Protein AF-00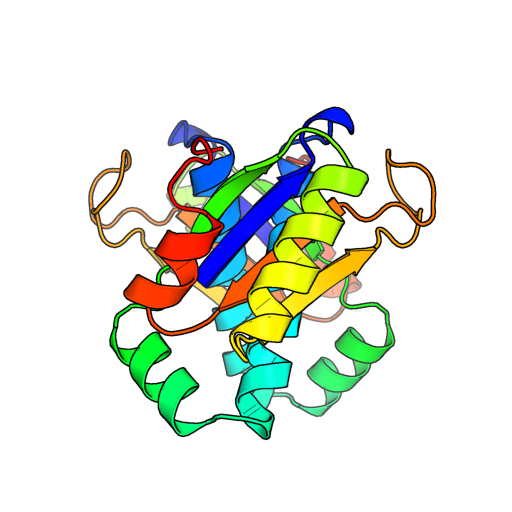00000084328375 (afdb_homodimer)

InterPro domains:
  IPR002833 Peptidyl-tRNA hydrolase, PTH2 [PF01981] (1-112)
  IPR002833 Peptidyl-tRNA hydrolase, PTH2 [PTHR12649] (1-112)
  IPR002833 Peptidyl-tRNA hydrolase, PTH2 [TIGR00283] (1-112)
  IPR002833 Peptidyl-tRNA hydrolase, PTH2 [cd02430] (1-112)
  IPR023476 Peptidyl-tRNA hydrolase II domain superfamily [G3DSA:3.40.1490.10] (1-112)
  IPR023476 Peptidyl-tRNA hydrolase II domain superfamily [SSF102462] (1-112)

Solvent-accessible surface area (backbone atoms only — not comparable to full-atom values): 11717 Å² total; per-residue (Å²): 66,38,35,38,31,40,55,71,69,69,64,51,61,17,55,46,20,32,44,38,26,52,13,47,50,50,42,50,57,51,27,61,72,75,37,45,68,57,47,52,52,42,53,74,65,69,53,57,55,44,33,26,44,41,71,40,65,68,56,51,51,50,53,42,53,54,34,47,75,70,71,32,50,57,33,72,32,57,44,88,37,86,56,99,49,67,64,66,40,66,42,24,35,20,38,40,58,62,64,70,64,49,38,73,75,49,61,84,51,48,75,68,67,39,34,37,30,41,54,72,69,67,66,50,62,18,54,46,21,32,45,38,26,50,13,47,50,50,42,48,58,51,28,62,72,75,36,46,66,57,46,51,51,42,54,74,66,69,54,58,56,44,32,27,43,39,72,40,65,67,57,51,52,51,52,42,52,53,34,47,75,71,72,32,51,57,33,72,32,58,44,86,38,87,56,100,49,66,62,67,40,66,43,24,35,18,37,41,60,62,64,72,64,50,38,72,75,48,62,83,51,49,74,66

Foldseek 3Di:
DEKEFACQQVDDPVVRVVQSVVQLVQLLVVCVPVPVPQSVVCVVVVVDYFYFYDHDQVLLVVLQVLLVVVVWRKDWDFDCCPDSGHHGDTTMIDTDDDPVSNCVSCVPTHGD/DEKEFACQQVDDPVVRVVQSVVQLVQLLVVCVPVPVPQSVVCVVVVVDYFYFYDHDQVLLVVLQVLLVVVVWRKDWDFDCCPDSGHHGDTTMIDTDDDPVSNCVSCVPTHGD

Structure (mmCIF, N/CA/C/O backbone):
data_AF-0000000084328375-model_v1
#
loop_
_entity.id
_entity.type
_entity.pdbx_description
1 polymer 'peptidyl-tRNA hydrolase'
#
loop_
_atom_site.group_PDB
_atom_site.id
_atom_site.type_symbol
_atom_site.label_atom_id
_atom_site.label_alt_id
_atom_site.label_comp_id
_atom_site.label_asym_id
_atom_site.label_entity_id
_atom_site.label_seq_id
_atom_site.pdbx_PDB_ins_code
_atom_site.Cartn_x
_atom_site.Cartn_y
_atom_site.Cartn_z
_atom_site.occupancy
_atom_site.B_iso_or_equiv
_atom_site.auth_seq_id
_atom_site.auth_comp_id
_atom_site.auth_asym_id
_atom_site.auth_atom_id
_atom_site.pdbx_PDB_model_num
ATOM 1 N N . MET A 1 1 ? -3.637 11.141 -1.918 1 97.75 1 MET A N 1
ATOM 2 C CA . MET A 1 1 ? -3.154 10.547 -0.675 1 97.75 1 MET A CA 1
ATOM 3 C C . MET A 1 1 ? -1.631 10.578 -0.614 1 97.75 1 MET A C 1
ATOM 5 O O . MET A 1 1 ? -0.961 10.383 -1.63 1 97.75 1 MET A O 1
ATOM 9 N N . VAL A 1 2 ? -1.05 10.93 0.564 1 98.69 2 VAL A N 1
ATOM 10 C CA . VAL A 1 2 ? 0.398 10.875 0.744 1 98.69 2 VAL A CA 1
ATOM 11 C C . VAL A 1 2 ? 0.746 9.891 1.855 1 98.69 2 VAL A C 1
ATOM 13 O O . VAL A 1 2 ? -0.042 9.688 2.783 1 98.69 2 VAL A O 1
ATOM 16 N N . LEU A 1 3 ? 1.832 9.219 1.644 1 98.88 3 LEU A N 1
ATOM 17 C CA . LEU A 1 3 ? 2.416 8.281 2.594 1 98.88 3 LEU A CA 1
ATOM 18 C C . LEU A 1 3 ? 3.75 8.797 3.119 1 98.88 3 LEU A C 1
ATOM 20 O O . LEU A 1 3 ? 4.75 8.789 2.4 1 98.88 3 LEU A O 1
ATOM 24 N N . VAL A 1 4 ? 3.752 9.273 4.32 1 98.88 4 VAL A N 1
ATOM 25 C CA . VAL A 1 4 ? 4.953 9.859 4.902 1 98.88 4 VAL A CA 1
ATOM 26 C C . VAL A 1 4 ? 5.746 8.781 5.645 1 98.88 4 VAL A C 1
ATOM 28 O O . VAL A 1 4 ? 5.289 8.258 6.664 1 98.88 4 VAL A O 1
ATOM 31 N N . VAL A 1 5 ? 6.945 8.516 5.188 1 98.69 5 VAL A N 1
ATOM 32 C CA . VAL A 1 5 ? 7.742 7.379 5.645 1 98.69 5 VAL A CA 1
ATOM 33 C C . VAL A 1 5 ? 8.891 7.875 6.523 1 98.69 5 VAL A C 1
ATOM 35 O O . VAL A 1 5 ? 9.641 8.773 6.125 1 98.69 5 VAL A O 1
ATOM 38 N N . ARG A 1 6 ? 8.961 7.309 7.707 1 97.88 6 ARG A N 1
ATOM 39 C CA . ARG A 1 6 ? 10.109 7.59 8.562 1 97.88 6 ARG A CA 1
ATOM 40 C C . ARG A 1 6 ? 11.375 6.93 8.016 1 97.88 6 ARG A C 1
ATOM 42 O O . ARG A 1 6 ? 11.484 5.703 8.016 1 97.88 6 ARG A O 1
ATOM 49 N N . THR A 1 7 ? 12.367 7.754 7.672 1 97.44 7 THR A N 1
ATOM 50 C CA . THR A 1 7 ? 13.57 7.207 7.055 1 97.44 7 THR A CA 1
ATOM 51 C C . THR A 1 7 ? 14.656 6.969 8.102 1 97.44 7 THR A C 1
ATOM 53 O O . THR A 1 7 ? 15.625 6.254 7.844 1 97.44 7 THR A O 1
ATOM 56 N N . ASP A 1 8 ? 14.547 7.57 9.25 1 95.94 8 ASP A N 1
ATOM 57 C CA . ASP A 1 8 ? 15.531 7.367 10.312 1 95.94 8 ASP A CA 1
ATOM 58 C C . ASP A 1 8 ? 15.516 5.922 10.812 1 95.94 8 ASP A C 1
ATOM 60 O O . ASP A 1 8 ? 16.453 5.477 11.461 1 95.94 8 ASP A O 1
ATOM 64 N N . LEU A 1 9 ? 14.492 5.168 10.484 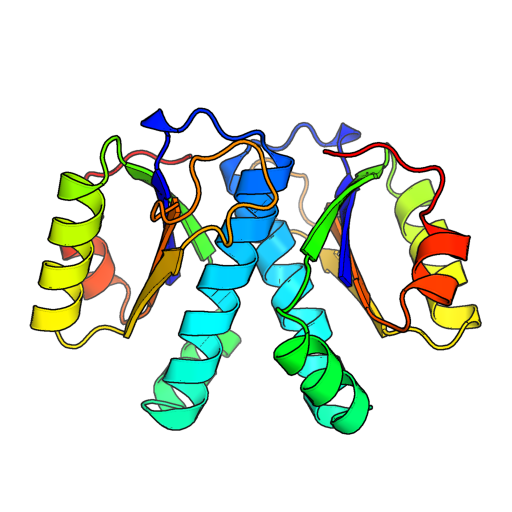1 95.12 9 LEU A N 1
ATOM 65 C CA . LEU A 1 9 ? 14.367 3.783 10.93 1 95.12 9 LEU A CA 1
ATOM 66 C C . LEU A 1 9 ? 15.164 2.846 10.031 1 95.12 9 LEU A C 1
ATOM 68 O O . LEU A 1 9 ? 15.352 1.671 10.359 1 95.12 9 LEU A O 1
ATOM 72 N N . ASN A 1 10 ? 15.641 3.27 8.891 1 94.69 10 ASN A N 1
ATOM 73 C CA . ASN A 1 10 ? 16.453 2.504 7.957 1 94.69 10 ASN A CA 1
ATOM 74 C C . ASN A 1 10 ? 15.773 1.195 7.562 1 94.69 10 ASN A C 1
ATOM 76 O O . ASN A 1 10 ? 16.406 0.134 7.59 1 94.69 10 ASN A O 1
ATOM 80 N N . MET A 1 11 ? 14.523 1.376 7.27 1 94.75 11 MET A N 1
ATOM 81 C CA . MET A 1 11 ? 13.773 0.21 6.812 1 94.75 11 MET A CA 1
ATOM 82 C C . MET A 1 11 ? 14.195 -0.196 5.406 1 94.75 11 MET A C 1
ATOM 84 O O . MET A 1 11 ? 14.555 0.657 4.59 1 94.75 11 MET A O 1
ATOM 88 N N . SER A 1 12 ? 14.117 -1.522 5.188 1 96.31 12 SER A N 1
ATOM 89 C CA . SER A 1 12 ? 14.328 -2.006 3.828 1 96.31 12 SER A CA 1
ATOM 90 C C . SER A 1 12 ? 13.203 -1.555 2.902 1 96.31 12 SER A C 1
ATOM 92 O O . SER A 1 12 ? 12.141 -1.146 3.363 1 96.31 12 SER A O 1
ATOM 94 N N . THR A 1 13 ? 13.43 -1.629 1.615 1 97.44 13 THR A N 1
ATOM 95 C CA . THR A 1 13 ? 12.422 -1.244 0.633 1 97.44 13 THR A CA 1
ATOM 96 C C . THR A 1 13 ? 11.156 -2.088 0.794 1 97.44 13 THR A C 1
ATOM 98 O O . THR A 1 13 ? 10.039 -1.569 0.705 1 97.44 13 THR A O 1
ATOM 101 N N . GLY A 1 14 ? 11.344 -3.4 1.011 1 97.12 14 GLY A N 1
ATOM 102 C CA . GLY A 1 14 ? 10.195 -4.277 1.206 1 97.12 14 GLY A CA 1
ATOM 103 C C . GLY A 1 14 ? 9.359 -3.904 2.414 1 97.12 14 GLY A C 1
ATOM 104 O O . GLY A 1 14 ? 8.125 -3.908 2.348 1 97.12 14 GLY A O 1
ATOM 105 N N . LYS A 1 15 ? 10.016 -3.613 3.482 1 94.88 15 LYS A N 1
ATOM 106 C CA . LYS A 1 15 ? 9.312 -3.201 4.695 1 94.88 15 LYS A CA 1
ATOM 107 C C . LYS A 1 15 ? 8.586 -1.872 4.484 1 94.88 15 LYS A C 1
ATOM 109 O O . LYS A 1 15 ? 7.457 -1.694 4.945 1 94.88 15 LYS A O 1
ATOM 114 N N . ILE A 1 16 ? 9.219 -0.958 3.814 1 97.38 16 ILE A N 1
ATOM 115 C CA . ILE A 1 16 ? 8.586 0.319 3.496 1 97.38 16 ILE A CA 1
ATOM 116 C C . ILE A 1 16 ? 7.324 0.08 2.668 1 97.38 16 ILE A C 1
ATOM 118 O O . ILE A 1 16 ? 6.27 0.649 2.953 1 97.38 16 ILE A O 1
ATOM 122 N N . ALA A 1 17 ? 7.441 -0.747 1.698 1 97.94 17 ALA A N 1
ATOM 123 C CA . ALA A 1 17 ? 6.305 -1.072 0.844 1 97.94 17 ALA A CA 1
ATOM 124 C C . ALA A 1 17 ? 5.152 -1.655 1.661 1 97.94 17 ALA A C 1
ATOM 126 O O . ALA A 1 17 ? 4 -1.255 1.492 1 97.94 17 ALA A O 1
ATOM 127 N N . ALA A 1 18 ? 5.469 -2.564 2.529 1 97.19 18 ALA A N 1
ATOM 128 C CA . ALA A 1 18 ? 4.461 -3.197 3.377 1 97.19 18 ALA A CA 1
ATOM 129 C C . ALA A 1 18 ? 3.789 -2.174 4.285 1 97.19 18 ALA A C 1
ATOM 131 O O . ALA A 1 18 ? 2.561 -2.139 4.387 1 97.19 18 ALA A O 1
ATOM 132 N N . GLN A 1 19 ? 4.59 -1.378 4.953 1 97.25 19 GLN A N 1
ATOM 133 C CA . GLN A 1 19 ? 4.051 -0.397 5.887 1 97.25 19 GLN A CA 1
ATOM 134 C C . GLN A 1 19 ? 3.229 0.665 5.164 1 97.25 19 GLN A C 1
ATOM 136 O O . GLN A 1 19 ? 2.205 1.122 5.676 1 97.25 19 GLN A O 1
ATOM 141 N N . CYS A 1 20 ? 3.674 1.104 3.973 1 98.44 20 CYS A N 1
ATOM 142 C CA . CYS A 1 20 ? 2.883 2.035 3.176 1 98.44 20 CYS A CA 1
ATOM 143 C C . CYS A 1 20 ? 1.557 1.409 2.764 1 98.44 20 CYS A C 1
ATOM 145 O O . CYS A 1 20 ? 0.53 2.09 2.725 1 98.44 20 CYS A O 1
ATOM 147 N N . SER A 1 21 ? 1.556 0.163 2.42 1 98.56 21 SER A N 1
ATOM 148 C CA . SER A 1 21 ? 0.327 -0.552 2.088 1 98.56 21 SER A CA 1
ATOM 149 C C . SER A 1 21 ? -0.621 -0.605 3.281 1 98.56 21 SER A C 1
ATOM 151 O O . SER A 1 21 ? -1.833 -0.447 3.127 1 98.56 21 SER A O 1
ATOM 153 N N . HIS A 1 22 ? -0.091 -0.849 4.461 1 97.94 22 HIS A N 1
ATOM 154 C CA . HIS A 1 22 ? -0.905 -0.796 5.668 1 97.94 22 HIS A CA 1
ATOM 155 C C . HIS A 1 22 ? -1.544 0.577 5.844 1 97.94 22 HIS A C 1
ATOM 157 O O . HIS A 1 22 ? -2.738 0.679 6.133 1 97.94 22 HIS A O 1
ATOM 163 N N . ALA A 1 23 ? -0.718 1.615 5.688 1 98.38 23 ALA A N 1
ATOM 164 C CA . ALA A 1 23 ? -1.22 2.979 5.844 1 98.38 23 ALA A CA 1
ATOM 165 C C . ALA A 1 23 ? -2.318 3.277 4.824 1 98.38 23 ALA A C 1
ATOM 167 O O . ALA A 1 23 ? -3.326 3.904 5.156 1 98.38 23 ALA A O 1
ATOM 168 N N . THR A 1 24 ? -2.086 2.832 3.619 1 98.5 24 THR A N 1
ATOM 169 C CA . THR A 1 24 ? -3.062 3.025 2.553 1 98.5 24 THR A CA 1
ATOM 170 C C . THR A 1 24 ? -4.395 2.379 2.916 1 98.5 24 THR A C 1
ATOM 172 O O . THR A 1 24 ? -5.449 3.004 2.791 1 98.5 24 THR A O 1
ATOM 175 N N . LEU A 1 25 ? -4.363 1.146 3.418 1 98.06 25 LEU A N 1
ATOM 176 C CA . LEU A 1 25 ? -5.59 0.452 3.797 1 98.06 25 LEU A CA 1
ATOM 177 C C . LEU A 1 25 ? -6.266 1.146 4.977 1 98.06 25 LEU A C 1
ATOM 179 O O . LEU A 1 25 ? -7.492 1.256 5.016 1 98.06 25 LEU A O 1
ATOM 183 N N . ALA A 1 26 ? -5.477 1.587 5.91 1 97.75 26 ALA A N 1
ATOM 184 C CA . ALA A 1 26 ? -6.039 2.275 7.066 1 97.75 26 ALA A CA 1
ATOM 185 C C . ALA A 1 26 ? -6.805 3.525 6.645 1 97.75 26 ALA A C 1
ATOM 187 O O . ALA A 1 26 ? -7.93 3.754 7.094 1 97.75 26 ALA A O 1
ATOM 188 N N . CYS A 1 27 ? -6.203 4.316 5.77 1 98.56 27 CYS A N 1
ATOM 189 C CA . CYS A 1 27 ? -6.879 5.508 5.262 1 98.56 27 CYS A CA 1
ATOM 190 C C . CYS A 1 27 ? -8.125 5.133 4.469 1 98.56 27 CYS A C 1
ATOM 192 O O . CYS A 1 27 ? -9.188 5.734 4.645 1 98.56 27 CYS A O 1
ATOM 194 N N . TYR A 1 28 ? -8 4.129 3.617 1 98.38 28 TYR A N 1
ATOM 195 C CA . TYR A 1 28 ? -9.109 3.682 2.783 1 98.38 28 TYR A CA 1
ATOM 196 C C . TYR A 1 28 ? -10.305 3.271 3.635 1 98.38 28 TYR A C 1
ATOM 198 O O . TYR A 1 28 ? -11.422 3.73 3.406 1 98.38 28 TYR A O 1
ATOM 206 N N . LYS A 1 29 ? -10.062 2.414 4.605 1 97.38 29 LYS A N 1
ATOM 207 C CA . LYS A 1 29 ? -11.125 1.922 5.473 1 97.38 29 LYS A CA 1
ATOM 208 C C . LYS A 1 29 ? -11.766 3.062 6.262 1 97.38 29 LYS A C 1
ATOM 210 O O . LYS A 1 29 ? -12.984 3.096 6.441 1 97.38 29 LYS A O 1
ATOM 215 N N . THR A 1 30 ? -10.953 3.971 6.746 1 97.94 30 THR A N 1
ATOM 216 C CA . THR A 1 30 ? -11.453 5.133 7.465 1 97.94 30 THR A CA 1
ATOM 217 C C . THR A 1 30 ? -12.383 5.961 6.574 1 97.94 30 THR A C 1
ATOM 219 O O . THR A 1 30 ? -13.484 6.328 6.984 1 97.94 30 THR A O 1
ATOM 222 N N . LEU A 1 31 ? -11.977 6.16 5.371 1 98 31 LEU A N 1
ATOM 223 C CA . LEU A 1 31 ? -12.711 7.027 4.457 1 98 31 LEU A CA 1
ATOM 224 C C . LEU A 1 31 ? -13.969 6.336 3.949 1 98 31 LEU A C 1
ATOM 226 O O . LEU A 1 31 ? -14.969 6.996 3.645 1 98 31 LEU A O 1
ATOM 230 N N . LEU A 1 32 ? -13.898 4.973 3.814 1 96.88 32 LEU A N 1
ATOM 231 C CA . LEU A 1 32 ? -15.086 4.223 3.436 1 96.88 32 LEU A CA 1
ATOM 232 C C . LEU A 1 32 ? -16.25 4.555 4.355 1 96.88 32 LEU A C 1
ATOM 234 O O . LEU A 1 32 ? -17.406 4.637 3.908 1 96.88 32 LEU A O 1
ATOM 238 N N . SER A 1 33 ? -15.945 4.766 5.598 1 96.5 33 SER A N 1
ATOM 239 C CA . SER A 1 33 ? -16.984 5.02 6.598 1 96.5 33 SER A CA 1
ATOM 240 C C . SER A 1 33 ? -17.234 6.516 6.762 1 96.5 33 SER A C 1
ATOM 242 O O . SER A 1 33 ? -18.375 6.949 6.852 1 96.5 33 SER A O 1
ATOM 244 N N . SER A 1 34 ? -16.234 7.309 6.754 1 97 34 SER A N 1
ATOM 245 C CA . SER A 1 34 ? -16.359 8.695 7.195 1 97 34 SER A CA 1
ATOM 246 C C . SER A 1 34 ? -16.656 9.625 6.02 1 97 34 SER A C 1
ATOM 248 O O . SER A 1 34 ? -17.281 10.672 6.191 1 97 34 SER A O 1
ATOM 250 N N . ASN A 1 35 ? -16.172 9.312 4.844 1 97.69 35 ASN A N 1
ATOM 251 C CA . ASN A 1 35 ? -16.312 10.211 3.697 1 97.69 35 ASN A CA 1
ATOM 252 C C . ASN A 1 35 ? -16.281 9.438 2.379 1 97.69 35 ASN A C 1
ATOM 254 O O . ASN A 1 35 ? -15.383 9.625 1.562 1 97.69 35 ASN A O 1
ATOM 258 N N . PRO A 1 36 ? -17.344 8.648 2.146 1 97.38 36 PRO A N 1
ATOM 259 C CA . PRO A 1 36 ? -17.375 7.809 0.947 1 97.38 36 PRO A CA 1
ATOM 260 C C . PRO A 1 36 ? -17.391 8.625 -0.344 1 97.38 36 PRO A C 1
ATOM 262 O O . PRO A 1 36 ? -16.906 8.164 -1.378 1 97.38 36 PRO A O 1
ATOM 265 N N . ALA A 1 37 ? -17.938 9.805 -0.278 1 97.5 37 ALA A N 1
ATOM 266 C CA . ALA A 1 37 ? -17.984 10.656 -1.463 1 97.5 37 ALA A CA 1
ATOM 267 C C . ALA A 1 37 ? -16.578 11.055 -1.903 1 97.5 37 ALA A C 1
ATOM 269 O O . ALA A 1 37 ? -16.234 10.953 -3.084 1 97.5 37 ALA A O 1
ATOM 270 N N . PHE A 1 38 ? -15.836 11.484 -0.977 1 97.06 38 PHE A N 1
ATOM 271 C CA . PHE A 1 38 ? -14.453 11.82 -1.289 1 97.06 38 PHE A CA 1
ATOM 272 C C . PHE A 1 38 ? -13.703 10.602 -1.817 1 97.06 38 PHE A C 1
ATOM 274 O O . PHE A 1 38 ? -12.938 10.703 -2.781 1 97.06 38 PH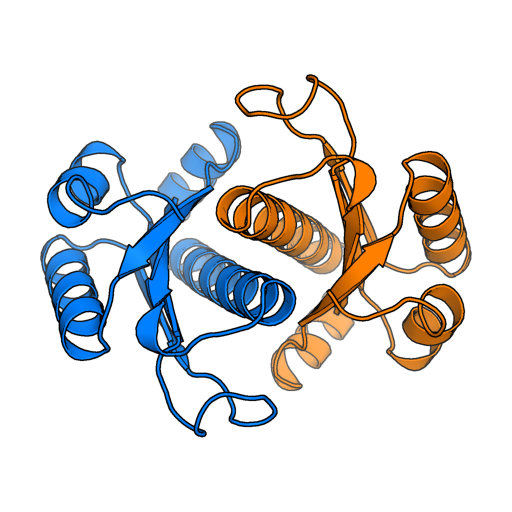E A O 1
ATOM 281 N N . LEU A 1 39 ? -13.859 9.477 -1.11 1 97.44 39 LEU A N 1
ATOM 282 C CA . LEU A 1 39 ? -13.164 8.258 -1.495 1 97.44 39 LEU A CA 1
ATOM 283 C C . LEU A 1 39 ? -13.461 7.895 -2.945 1 97.44 39 LEU A C 1
ATOM 285 O O . LEU A 1 39 ? -12.555 7.547 -3.703 1 97.44 39 LEU A O 1
ATOM 289 N N . ARG A 1 40 ? -14.695 8.023 -3.342 1 96.88 40 ARG A N 1
ATOM 290 C CA . ARG A 1 40 ? -15.094 7.723 -4.715 1 96.88 40 ARG A CA 1
ATOM 291 C C . ARG A 1 40 ? -14.422 8.672 -5.699 1 96.88 40 ARG A C 1
ATOM 293 O O . ARG A 1 40 ? -13.953 8.242 -6.758 1 96.88 40 ARG A O 1
ATOM 300 N N . GLN A 1 41 ? -14.422 9.906 -5.363 1 96.75 41 GLN A N 1
ATOM 301 C CA . GLN A 1 41 ? -13.758 10.891 -6.211 1 96.75 41 GLN A CA 1
ATOM 302 C C . GLN A 1 41 ? -12.273 10.594 -6.352 1 96.75 41 GLN A C 1
ATOM 304 O O . GLN A 1 41 ? -11.719 10.664 -7.453 1 96.75 41 GLN A O 1
ATOM 309 N N . TRP A 1 42 ? -11.664 10.289 -5.246 1 96.81 42 TRP A N 1
ATOM 310 C CA . TRP A 1 42 ? -10.25 9.945 -5.227 1 96.81 42 TRP A CA 1
ATOM 311 C C . TRP A 1 42 ? -9.977 8.719 -6.09 1 96.81 42 TRP A C 1
ATOM 313 O O . TRP A 1 42 ? -9.016 8.703 -6.867 1 96.81 42 TRP A O 1
ATOM 323 N N . GLU A 1 43 ? -10.812 7.707 -5.973 1 95.62 43 GLU A N 1
ATOM 324 C CA . GLU A 1 43 ? -10.672 6.5 -6.781 1 95.62 43 GLU A CA 1
ATOM 325 C C . GLU A 1 43 ? -10.82 6.809 -8.266 1 95.62 43 GLU A C 1
ATOM 327 O O . GLU A 1 43 ? -10.047 6.305 -9.094 1 95.62 43 GLU A O 1
ATOM 332 N N . ASN A 1 44 ? -11.742 7.715 -8.562 1 94.62 44 ASN A N 1
ATOM 333 C CA . ASN A 1 44 ? -12.023 8.07 -9.945 1 94.62 44 ASN A CA 1
ATOM 334 C C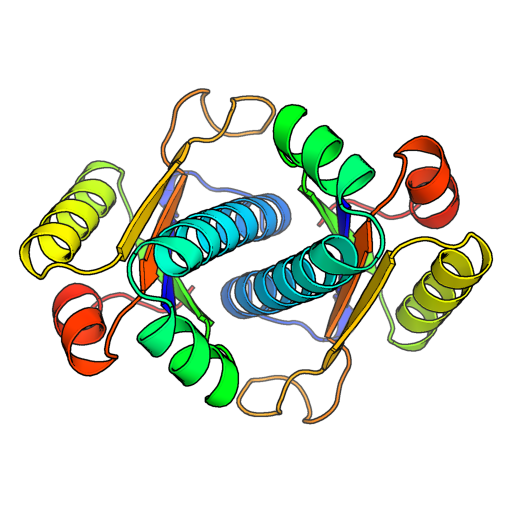 . ASN A 1 44 ? -10.914 8.945 -10.539 1 94.62 44 ASN A C 1
ATOM 336 O O . ASN A 1 44 ? -10.852 9.133 -11.75 1 94.62 44 ASN A O 1
ATOM 340 N N . SER A 1 45 ? -10.117 9.445 -9.656 1 92.19 45 SER A N 1
ATOM 341 C CA . SER A 1 45 ? -9.031 10.312 -10.117 1 92.19 45 SER A CA 1
ATOM 342 C C . SER A 1 45 ? -7.715 9.555 -10.203 1 92.19 45 SER A C 1
ATOM 344 O O . SER A 1 45 ? -6.645 10.164 -10.25 1 92.19 45 SER A O 1
ATOM 346 N N . GLY A 1 46 ? -7.758 8.18 -10.148 1 90.5 46 GLY A N 1
ATOM 347 C CA . GLY A 1 46 ? -6.57 7.375 -10.375 1 90.5 46 GLY A CA 1
ATOM 348 C C . GLY A 1 46 ? -5.918 6.895 -9.094 1 90.5 46 GLY A C 1
ATOM 349 O O . GLY A 1 46 ? -4.871 6.246 -9.125 1 90.5 46 GLY A O 1
ATOM 350 N N . GLN A 1 47 ? -6.516 7.316 -7.898 1 93.75 47 GLN A N 1
ATOM 351 C CA . GLN A 1 47 ? -6.027 6.844 -6.609 1 93.75 47 GLN A CA 1
ATOM 352 C C . GLN A 1 47 ? -4.566 7.234 -6.395 1 93.75 47 GLN A C 1
ATOM 354 O O . GLN A 1 47 ? -3.729 6.379 -6.102 1 93.75 47 GLN A O 1
ATOM 359 N N . ILE A 1 48 ? -4.305 8.469 -6.602 1 93 48 ILE A N 1
ATOM 360 C CA . ILE A 1 48 ? -2.932 8.953 -6.527 1 93 48 ILE A CA 1
ATOM 361 C C . ILE A 1 48 ? -2.365 8.695 -5.133 1 93 48 ILE A C 1
ATOM 363 O O . ILE A 1 48 ? -3.02 8.977 -4.129 1 93 48 ILE A O 1
ATOM 367 N N . LYS A 1 49 ? -1.215 8.086 -5.109 1 96.19 49 LYS A N 1
ATOM 368 C CA . LYS A 1 49 ? -0.45 7.879 -3.881 1 96.19 49 LYS A CA 1
ATOM 369 C C . LYS A 1 49 ? 0.99 8.359 -4.043 1 96.19 49 LYS A C 1
ATOM 371 O O . LYS A 1 49 ? 1.69 7.934 -4.965 1 96.19 49 LYS A O 1
ATOM 376 N N . ILE A 1 50 ? 1.45 9.211 -3.154 1 97.12 50 ILE A N 1
ATOM 377 C CA . ILE A 1 50 ? 2.801 9.766 -3.203 1 97.12 50 ILE A CA 1
ATOM 378 C C . ILE A 1 50 ? 3.525 9.469 -1.89 1 97.12 50 ILE A C 1
ATOM 380 O O . ILE A 1 50 ? 3.014 9.781 -0.811 1 97.12 50 ILE A O 1
ATOM 384 N N . ALA A 1 51 ? 4.695 8.844 -1.992 1 98.44 51 ALA A N 1
ATOM 385 C CA . ALA A 1 51 ? 5.477 8.57 -0.792 1 98.44 51 ALA A CA 1
ATOM 386 C C . ALA A 1 51 ? 6.473 9.688 -0.512 1 98.44 51 ALA A C 1
ATOM 388 O O . ALA A 1 51 ? 7.238 10.086 -1.395 1 98.44 51 ALA A O 1
ATOM 389 N N . LEU A 1 52 ? 6.41 10.219 0.64 1 98.81 52 LEU A N 1
ATOM 390 C CA . LEU A 1 52 ? 7.289 11.281 1.121 1 98.81 52 LEU A CA 1
ATOM 391 C C . LEU A 1 52 ? 8.117 10.805 2.309 1 98.81 52 LEU A C 1
ATOM 393 O O . LEU A 1 52 ? 7.836 9.75 2.881 1 98.81 52 LEU A O 1
ATOM 397 N N . LYS A 1 53 ? 9.188 11.555 2.627 1 98.25 53 LYS A N 1
ATOM 398 C CA . LYS A 1 53 ? 10.07 11.164 3.727 1 98.25 53 LYS A CA 1
ATOM 399 C C . LYS A 1 53 ? 9.898 12.094 4.922 1 98.25 53 LYS A C 1
ATOM 401 O O . LYS A 1 53 ? 9.672 13.289 4.758 1 98.25 53 LYS A O 1
ATOM 406 N N . CYS A 1 54 ? 9.938 11.594 6.07 1 97.88 54 CYS A N 1
ATOM 407 C CA . CYS A 1 54 ? 10.242 12.344 7.281 1 97.88 54 CYS A CA 1
ATOM 408 C C . CYS A 1 54 ? 11.352 11.672 8.078 1 97.88 54 CYS A C 1
ATOM 410 O O . CYS A 1 54 ? 11.766 10.555 7.758 1 97.88 54 CYS A O 1
ATOM 412 N N . PHE A 1 55 ? 11.883 12.414 9.125 1 97 55 PHE A N 1
ATOM 413 C CA . PHE A 1 55 ? 13.164 11.961 9.641 1 97 55 PHE A CA 1
ATOM 414 C C . PHE A 1 55 ? 13.062 11.633 11.125 1 97 55 PHE A C 1
ATOM 416 O O . PHE A 1 55 ? 14.07 11.336 11.773 1 97 55 PHE A O 1
ATOM 423 N N . SER A 1 56 ? 11.852 11.742 11.734 1 96.75 56 SER A N 1
ATOM 424 C CA . SER A 1 56 ? 11.68 11.383 13.141 1 96.75 56 SER A CA 1
ATOM 425 C C . SER A 1 56 ? 10.219 11.109 13.469 1 96.75 56 SER A C 1
ATOM 427 O O . SER A 1 56 ? 9.328 11.484 12.703 1 96.75 56 SER A O 1
ATOM 429 N N . GLU A 1 57 ? 10.047 10.383 14.602 1 95.94 57 GLU A N 1
ATOM 430 C CA . GLU A 1 57 ? 8.688 10.133 15.07 1 95.94 57 GLU A CA 1
ATOM 431 C C . GLU A 1 57 ? 7.988 11.438 15.453 1 95.94 57 GLU A C 1
ATOM 433 O O . GLU A 1 57 ? 6.793 11.609 15.195 1 95.94 57 GLU A O 1
ATOM 438 N N . GLU A 1 58 ? 8.719 12.352 16.109 1 97.06 58 GLU A N 1
ATOM 439 C CA . GLU A 1 58 ? 8.164 13.648 16.469 1 97.06 58 GLU A CA 1
ATOM 440 C C . GLU A 1 58 ? 7.629 14.391 15.258 1 97.06 58 GLU A C 1
ATOM 442 O O . GLU A 1 58 ? 6.523 14.938 15.289 1 97.06 58 GLU A O 1
ATOM 447 N N . GLU A 1 59 ? 8.422 14.406 14.188 1 97.81 59 GLU A N 1
ATOM 448 C CA . GLU A 1 59 ? 7.992 15.047 12.945 1 97.81 59 GLU A CA 1
ATOM 449 C C . GLU A 1 59 ? 6.734 14.383 12.398 1 97.81 59 GLU A C 1
ATOM 451 O O . GLU A 1 59 ? 5.797 15.062 11.977 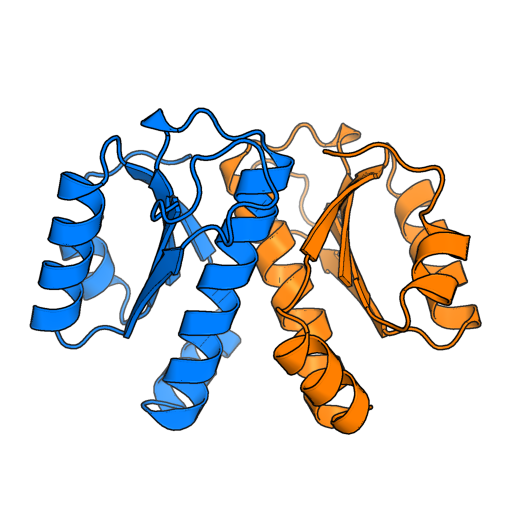1 97.81 59 GLU A O 1
ATOM 456 N N . LEU A 1 60 ? 6.719 13.086 12.422 1 98.19 60 LEU A N 1
ATOM 457 C CA . LEU A 1 60 ? 5.578 12.312 11.93 1 98.19 60 LEU A CA 1
ATOM 458 C C . LEU A 1 60 ? 4.312 12.664 12.703 1 98.19 60 LEU A C 1
ATOM 460 O O . LEU A 1 60 ? 3.266 12.922 12.102 1 98.19 60 LEU A O 1
ATOM 464 N N . LEU A 1 61 ? 4.414 12.734 14.023 1 97.44 61 LEU A N 1
ATOM 465 C CA . LEU A 1 61 ? 3.27 13.008 14.883 1 97.44 61 LEU A CA 1
ATOM 466 C C . LEU A 1 61 ? 2.797 14.445 14.727 1 97.44 61 LEU A C 1
ATOM 468 O O . LEU A 1 61 ? 1.601 14.727 14.82 1 97.44 61 LEU A O 1
ATOM 472 N N . THR A 1 62 ? 3.742 15.336 14.508 1 98.38 62 THR A N 1
ATOM 473 C CA . THR A 1 62 ? 3.383 16.719 14.234 1 98.38 62 THR A CA 1
ATOM 474 C C . THR A 1 62 ? 2.553 16.828 12.961 1 98.38 62 THR A C 1
ATOM 476 O O . THR A 1 62 ? 1.519 17.5 12.938 1 98.38 62 THR A O 1
ATOM 479 N N . LEU A 1 63 ? 3.004 16.172 11.914 1 98.62 63 LEU A N 1
ATOM 480 C CA . LEU A 1 63 ? 2.268 16.141 10.656 1 98.62 63 LEU A CA 1
ATOM 481 C C . LEU A 1 63 ? 0.877 15.547 10.852 1 98.62 63 LEU A C 1
ATOM 483 O O . LEU A 1 63 ? -0.103 16.047 10.305 1 98.62 63 LEU A O 1
ATOM 487 N N . GLN A 1 64 ? 0.822 14.477 11.625 1 98.56 64 GLN A N 1
ATOM 488 C CA . GLN A 1 64 ? -0.465 13.844 11.891 1 98.56 64 GLN A CA 1
ATOM 489 C C . GLN A 1 64 ? -1.415 14.805 12.594 1 98.56 64 GLN A C 1
ATOM 491 O O . GLN A 1 64 ? -2.584 14.914 12.219 1 98.56 64 GLN A O 1
ATOM 496 N N . ALA A 1 65 ? -0.942 15.492 13.625 1 98.5 65 ALA A N 1
ATOM 497 C CA . ALA A 1 65 ? -1.745 16.469 14.367 1 98.5 65 ALA A CA 1
ATOM 498 C C . ALA A 1 65 ? -2.229 17.594 13.453 1 98.5 65 ALA A C 1
ATOM 500 O O . ALA A 1 65 ? -3.385 18 13.531 1 98.5 65 ALA A O 1
ATOM 501 N N . GLN A 1 66 ? -1.357 18.062 12.609 1 98.62 66 GLN A N 1
ATOM 502 C CA . GLN A 1 66 ? -1.727 19.109 11.664 1 98.62 66 GLN A CA 1
ATOM 503 C C . GLN A 1 66 ? -2.824 18.625 10.719 1 98.62 66 GLN A C 1
ATOM 505 O O . GLN A 1 66 ? -3.783 19.359 10.453 1 98.62 66 GLN A O 1
ATOM 510 N N . ALA A 1 67 ? -2.703 17.438 10.234 1 98.75 67 ALA A N 1
ATOM 511 C CA . ALA A 1 67 ? -3.703 16.875 9.328 1 98.75 67 ALA A CA 1
ATOM 512 C C . ALA A 1 67 ? -5.059 16.75 10.023 1 98.75 67 ALA A C 1
ATOM 514 O O . ALA A 1 67 ? -6.09 17.094 9.445 1 98.75 67 ALA A O 1
ATOM 515 N N . GLN A 1 68 ? -5.004 16.297 11.227 1 97.94 68 GLN A N 1
ATOM 516 C CA . GLN A 1 68 ? -6.23 16.141 12 1 97.94 68 GLN A CA 1
ATOM 517 C C . GLN A 1 68 ? -6.891 17.484 12.266 1 97.94 68 GLN A C 1
ATOM 519 O O . GLN A 1 68 ? -8.117 17.594 12.234 1 97.94 68 GLN A O 1
ATOM 524 N N . SER A 1 69 ? -6.086 18.484 12.508 1 98 69 SER A N 1
ATOM 525 C CA . SER A 1 69 ? -6.609 19.828 12.758 1 98 69 SER A CA 1
ATOM 526 C C . SER A 1 69 ? -7.305 20.391 11.516 1 98 69 SER A C 1
ATOM 528 O O . SER A 1 69 ? -8.156 21.266 11.625 1 98 69 SER A O 1
ATOM 530 N N . LEU A 1 70 ? -6.977 19.906 10.352 1 97.81 70 LEU A N 1
ATOM 531 C CA . LEU A 1 70 ? -7.602 20.328 9.102 1 97.81 70 LEU A CA 1
ATOM 532 C C . LEU A 1 70 ? -8.703 19.375 8.695 1 97.81 70 LEU A C 1
ATOM 534 O O . LEU A 1 70 ? -9.195 19.422 7.562 1 97.81 70 LEU A O 1
ATOM 538 N N . ASN A 1 71 ? -9.016 18.359 9.57 1 97.19 71 ASN A N 1
ATOM 539 C CA . ASN A 1 71 ? -10.062 17.359 9.375 1 97.19 71 ASN A CA 1
ATOM 540 C C . ASN A 1 71 ? -9.75 16.453 8.195 1 97.19 71 ASN A C 1
ATOM 542 O O . ASN A 1 71 ? -10.648 16.078 7.434 1 97.19 71 ASN A O 1
ATOM 546 N N . LEU A 1 72 ? -8.516 16.25 8.016 1 98.38 72 LEU A N 1
ATOM 547 C CA . LEU A 1 72 ? -8.086 15.281 7.023 1 98.38 72 LEU A CA 1
ATOM 548 C C . LEU A 1 72 ? -8 13.883 7.633 1 98.38 72 LEU A C 1
ATOM 550 O O . LEU A 1 72 ? -7.777 13.742 8.836 1 98.38 72 LEU A O 1
ATOM 554 N N . CYS A 1 73 ? -8.211 12.844 6.809 1 98.5 73 CYS A N 1
ATOM 555 C CA . CYS A 1 73 ? -7.895 11.492 7.238 1 98.5 73 CYS A CA 1
ATOM 556 C C . CYS A 1 73 ? -6.395 11.328 7.477 1 98.5 73 CYS A C 1
ATOM 558 O O . CYS A 1 73 ? -5.586 11.633 6.598 1 98.5 73 CYS A O 1
ATOM 560 N N . ALA A 1 74 ? -6.023 10.945 8.648 1 98.69 74 ALA A N 1
ATOM 561 C CA . ALA A 1 74 ? -4.629 10.758 9.031 1 98.69 74 ALA A CA 1
ATOM 562 C C . ALA A 1 74 ? -4.469 9.508 9.906 1 98.69 74 ALA A C 1
ATOM 564 O O . ALA A 1 74 ? -4.992 9.453 11.016 1 98.69 74 ALA A O 1
ATOM 565 N N . ARG A 1 75 ? -3.754 8.508 9.383 1 98.19 75 ARG A N 1
ATOM 566 C CA . ARG A 1 75 ? -3.568 7.25 10.094 1 98.19 75 ARG A CA 1
ATOM 567 C C . ARG A 1 75 ? -2.1 6.844 10.117 1 98.19 75 ARG A C 1
ATOM 569 O O . ARG A 1 75 ? -1.481 6.676 9.062 1 98.19 75 ARG A O 1
ATOM 576 N N . SER A 1 76 ? -1.546 6.77 11.273 1 97.44 76 SER A N 1
ATOM 577 C CA . SER A 1 76 ? -0.172 6.289 11.383 1 97.44 76 SER A CA 1
ATOM 578 C C . SER A 1 76 ? -0.132 4.801 11.711 1 97.44 76 SER A C 1
ATOM 580 O O . SER A 1 76 ? -0.996 4.293 12.43 1 97.44 76 SER A O 1
ATOM 582 N N . ILE A 1 77 ? 0.849 4.156 11.148 1 96.19 77 ILE A N 1
ATOM 583 C CA . ILE A 1 77 ? 1.005 2.713 11.289 1 96.19 77 ILE A CA 1
ATOM 584 C C . ILE A 1 77 ? 2.141 2.408 12.258 1 96.19 77 ILE A C 1
ATOM 586 O O . ILE A 1 77 ? 3.213 3.014 12.188 1 96.19 77 ILE A O 1
ATOM 590 N N . GLN A 1 78 ? 1.846 1.545 13.141 1 91.19 78 GLN A N 1
ATOM 591 C CA . GLN A 1 78 ? 2.857 1.031 14.062 1 91.19 78 GLN A CA 1
ATOM 592 C C . GLN A 1 78 ? 3.291 -0.379 13.672 1 91.19 78 GLN A C 1
ATOM 594 O O . GLN A 1 78 ? 2.449 -1.248 13.43 1 91.19 78 GLN A O 1
ATOM 599 N N . ASP A 1 79 ? 4.602 -0.463 13.516 1 81.5 79 ASP A N 1
ATOM 600 C CA . ASP A 1 79 ? 5.113 -1.792 13.195 1 81.5 79 ASP A CA 1
ATOM 601 C C . ASP A 1 79 ? 4.852 -2.773 14.336 1 81.5 79 ASP A C 1
ATOM 603 O O . ASP A 1 79 ? 5.055 -2.443 15.5 1 81.5 79 ASP A O 1
ATOM 607 N N . ALA A 1 80 ? 4.246 -3.914 14.133 1 68.94 80 ALA A N 1
ATOM 608 C CA . ALA A 1 80 ? 3.904 -4.91 15.148 1 68.94 80 ALA A CA 1
ATOM 609 C C . ALA A 1 80 ? 5.156 -5.582 15.695 1 68.94 80 ALA A C 1
ATOM 611 O O . ALA A 1 80 ? 5.09 -6.328 16.672 1 68.94 80 ALA A O 1
ATOM 612 N N . GLY A 1 81 ? 6.316 -5.102 15.352 1 60.25 81 GLY A N 1
ATOM 613 C CA . GLY A 1 81 ? 7.535 -5.641 15.938 1 60.25 81 GLY A CA 1
ATOM 614 C C . GLY A 1 81 ? 7.961 -6.957 15.328 1 60.25 81 GLY A C 1
ATOM 615 O O . GLY A 1 81 ? 8.656 -7.75 15.961 1 60.25 81 GLY A O 1
ATOM 616 N N . ARG A 1 82 ? 7.441 -7.426 14.344 1 53.78 82 ARG A N 1
ATOM 617 C CA . ARG A 1 82 ? 7.895 -8.695 13.789 1 53.78 82 ARG A CA 1
ATOM 618 C C . ARG A 1 82 ? 9.109 -8.5 12.883 1 53.78 82 ARG A C 1
ATOM 620 O O . ARG A 1 82 ? 9.719 -9.477 12.438 1 53.78 82 ARG A O 1
ATOM 627 N N . THR A 1 83 ? 9.383 -7.281 12.688 1 54.34 83 THR A N 1
ATOM 628 C CA . THR A 1 83 ? 10.453 -7.012 11.727 1 54.34 83 THR A CA 1
ATOM 629 C C . THR A 1 83 ? 11.516 -6.105 12.336 1 54.34 83 THR A C 1
ATOM 631 O O . THR A 1 83 ? 11.523 -5.879 13.555 1 54.34 83 THR A O 1
ATOM 634 N N . GLN A 1 84 ? 12.516 -5.605 11.539 1 52.62 84 GLN A N 1
ATOM 635 C CA . GLN A 1 84 ? 13.781 -4.91 11.773 1 52.62 84 GLN A CA 1
ATOM 636 C C . GLN A 1 84 ? 13.57 -3.678 12.648 1 52.62 84 GLN A C 1
ATOM 638 O O . GLN A 1 84 ? 14.523 -3.146 13.219 1 52.62 84 GLN A O 1
ATOM 643 N N . VAL A 1 85 ? 12.383 -3.221 12.805 1 61.34 85 VAL A N 1
ATOM 644 C CA . VAL A 1 85 ? 12.133 -2 13.562 1 61.34 85 VAL A CA 1
ATOM 645 C C . VAL A 1 85 ? 11.672 -2.357 14.977 1 61.34 85 VAL A C 1
ATOM 647 O O . VAL A 1 85 ? 11.086 -3.422 15.188 1 61.34 85 VAL A O 1
ATOM 650 N N . ALA A 1 86 ? 12.234 -1.466 15.891 1 62.34 86 ALA A N 1
ATOM 651 C CA . ALA A 1 86 ? 11.82 -1.688 17.266 1 62.34 86 ALA A CA 1
ATOM 652 C C . ALA A 1 86 ? 10.297 -1.796 17.375 1 62.34 86 ALA A C 1
ATOM 654 O O . ALA A 1 86 ? 9.57 -1.003 16.781 1 62.34 86 ALA A O 1
ATOM 655 N N . ALA A 1 87 ? 9.883 -2.771 18.016 1 64.94 87 ALA A N 1
ATOM 656 C CA . ALA A 1 87 ? 8.461 -3.014 18.266 1 64.94 87 ALA A CA 1
ATOM 657 C C . ALA A 1 87 ? 7.777 -1.756 18.797 1 64.94 87 ALA A C 1
ATOM 659 O O . ALA A 1 87 ? 8.336 -1.042 19.641 1 64.94 87 ALA A O 1
ATOM 660 N N . GLY A 1 88 ? 6.734 -1.328 18.094 1 74.62 88 GLY A N 1
ATOM 661 C CA . GLY A 1 88 ? 5.926 -0.22 18.578 1 74.62 88 GLY A CA 1
ATOM 662 C C . GLY A 1 88 ? 6.215 1.086 17.859 1 74.62 88 GLY A C 1
ATOM 663 O O . GLY A 1 88 ? 5.5 2.072 18.047 1 74.62 88 GLY A O 1
ATOM 664 N N . SER A 1 89 ? 7.207 1.131 17.047 1 86.44 89 SER A N 1
ATOM 665 C CA . SER A 1 89 ? 7.547 2.367 16.344 1 86.44 89 SER A CA 1
ATOM 666 C C . SER A 1 89 ? 6.555 2.658 15.227 1 86.44 89 SER A C 1
ATOM 668 O O . SER A 1 89 ? 6.121 1.746 14.516 1 86.44 89 SER A O 1
ATOM 670 N N . ARG A 1 90 ? 6.211 3.963 15.234 1 94.44 90 ARG A N 1
ATOM 671 C CA . ARG A 1 90 ? 5.434 4.402 14.078 1 94.44 90 ARG A CA 1
ATOM 672 C C . ARG A 1 90 ? 6.316 4.516 12.844 1 94.44 90 ARG A C 1
ATOM 674 O O . ARG A 1 90 ? 7.395 5.105 12.891 1 94.44 90 ARG A O 1
ATOM 681 N N . THR A 1 91 ? 5.859 3.979 11.789 1 97.12 91 THR A N 1
ATOM 682 C CA . THR A 1 91 ? 6.723 3.848 10.617 1 97.12 91 THR A CA 1
ATOM 683 C C . THR A 1 91 ? 6.242 4.75 9.492 1 97.12 91 THR A C 1
ATOM 685 O O . THR A 1 91 ? 7.051 5.395 8.812 1 97.12 91 THR A O 1
ATOM 688 N N . VAL A 1 92 ? 4.941 4.738 9.227 1 98.38 92 VAL A N 1
ATOM 689 C CA . VAL A 1 92 ? 4.371 5.461 8.102 1 98.38 92 VAL A CA 1
ATOM 690 C C . VAL A 1 92 ? 3.094 6.176 8.531 1 98.38 92 VAL A C 1
ATOM 692 O O . VAL A 1 92 ? 2.297 5.629 9.297 1 98.38 92 VAL A O 1
ATOM 695 N N . LEU A 1 93 ? 2.898 7.391 8.086 1 98.75 93 LEU A N 1
ATOM 696 C CA . LEU A 1 93 ? 1.658 8.148 8.219 1 98.75 93 LEU A CA 1
ATOM 697 C C . LEU A 1 93 ? 0.971 8.305 6.867 1 98.75 93 LEU A C 1
ATOM 699 O O . LEU A 1 93 ? 1.572 8.805 5.914 1 98.75 93 LEU A O 1
ATOM 703 N N . GLY A 1 94 ? -0.255 7.777 6.762 1 98.81 94 GLY A N 1
ATOM 704 C CA . GLY A 1 94 ? -1.096 8.086 5.617 1 98.81 94 GLY A CA 1
ATOM 705 C C . GLY A 1 94 ? -1.956 9.32 5.824 1 98.81 94 GLY A C 1
ATOM 706 O O . GLY A 1 94 ? -2.559 9.492 6.887 1 98.81 94 GLY A O 1
ATOM 707 N N . ILE A 1 95 ? -1.998 10.188 4.859 1 98.88 95 ILE A N 1
ATOM 708 C CA . ILE A 1 95 ? -2.869 11.352 4.867 1 98.88 95 ILE A CA 1
ATOM 709 C C . ILE A 1 95 ? -3.67 11.414 3.57 1 98.88 95 ILE A C 1
ATOM 711 O O . ILE A 1 95 ? -3.102 11.336 2.479 1 98.88 95 ILE A O 1
ATOM 715 N N . ALA A 1 96 ? -4.926 11.531 3.721 1 98.62 96 ALA A N 1
ATOM 716 C CA . ALA A 1 96 ? -5.793 11.602 2.547 1 98.62 96 ALA A CA 1
ATOM 717 C C . ALA A 1 96 ? -6.785 12.758 2.672 1 98.62 96 ALA A C 1
ATOM 719 O O . ALA A 1 96 ? -7.324 13.008 3.752 1 98.62 96 ALA A O 1
ATOM 720 N N . GLY A 1 97 ? -7.031 13.43 1.66 1 97.88 97 GLY A N 1
ATOM 721 C CA . GLY A 1 97 ? -7.922 14.578 1.556 1 97.88 97 GLY A CA 1
ATOM 722 C C . GLY A 1 97 ? -7.652 15.43 0.333 1 97.88 97 GLY A C 1
ATOM 723 O O . GLY A 1 97 ? -6.879 15.047 -0.543 1 97.88 97 GLY A O 1
ATOM 724 N N . PRO A 1 98 ? -8.469 16.516 0.259 1 96.81 98 PRO A N 1
ATOM 725 C CA . PRO A 1 98 ? -8.219 17.406 -0.877 1 96.81 98 PRO A CA 1
ATOM 726 C C . PRO A 1 98 ? -6.742 17.781 -1.02 1 96.81 98 PRO A C 1
ATOM 728 O O . PRO A 1 98 ? -6.082 18.094 -0.027 1 96.81 98 PRO A O 1
ATOM 731 N N . ALA A 1 99 ? -6.234 17.75 -2.264 1 96.44 99 ALA A N 1
ATOM 732 C CA . ALA A 1 99 ? -4.812 17.906 -2.551 1 96.44 99 ALA A CA 1
ATOM 733 C C . ALA A 1 99 ? -4.285 19.234 -1.991 1 96.44 99 ALA A C 1
ATOM 735 O O . ALA A 1 99 ? -3.176 19.281 -1.46 1 96.44 99 ALA A O 1
ATOM 736 N N . LYS A 1 100 ? -5.043 20.25 -2.104 1 97.25 100 LYS A N 1
ATOM 737 C CA . LYS A 1 100 ? -4.617 21.578 -1.63 1 97.25 100 LYS A CA 1
ATOM 738 C C . LYS A 1 100 ? -4.336 21.547 -0.13 1 97.25 100 LYS A C 1
ATOM 740 O O . LYS A 1 100 ? -3.328 22.094 0.324 1 97.25 100 LYS A O 1
ATOM 745 N N . LEU A 1 101 ? -5.203 20.922 0.627 1 98 101 LEU A N 1
ATOM 746 C CA . LEU A 1 101 ? -5.051 20.859 2.076 1 98 101 LEU A CA 1
ATOM 747 C C . LEU A 1 101 ? -3.914 19.922 2.465 1 98 101 LEU A C 1
ATOM 749 O O . LEU A 1 101 ? -3.137 20.219 3.373 1 98 101 LEU A O 1
ATOM 753 N N . VAL A 1 102 ? -3.779 18.766 1.798 1 98.31 102 VAL A N 1
ATOM 754 C CA . VAL A 1 102 ? -2.697 17.828 2.062 1 98.31 102 VAL A CA 1
ATOM 755 C C . VAL A 1 102 ? -1.352 18.5 1.785 1 98.31 102 VAL A C 1
ATOM 757 O O . VAL A 1 102 ? -0.413 18.359 2.574 1 98.31 102 VAL A O 1
ATOM 760 N N . ASN A 1 103 ? -1.318 19.281 0.711 1 97.56 103 ASN A N 1
ATOM 761 C CA . ASN A 1 103 ? -0.082 19.953 0.322 1 97.56 103 ASN A CA 1
ATOM 762 C C . ASN A 1 103 ? 0.307 21.031 1.323 1 97.56 103 ASN A C 1
ATOM 764 O O . ASN A 1 103 ? 1.492 21.312 1.505 1 97.56 103 ASN A O 1
ATOM 768 N N . LYS A 1 104 ? -0.642 21.625 1.894 1 97.44 104 LYS A N 1
ATOM 769 C CA . LYS A 1 104 ? -0.366 22.625 2.922 1 97.44 104 LYS A CA 1
ATOM 770 C C . LYS A 1 104 ? 0.485 22.047 4.043 1 97.44 104 LYS A C 1
ATOM 772 O O . LYS A 1 104 ? 1.316 22.734 4.629 1 97.44 104 LYS A O 1
ATOM 777 N N . ILE A 1 105 ? 0.295 20.75 4.344 1 97.56 105 ILE A N 1
ATOM 778 C CA . ILE A 1 105 ? 0.939 20.078 5.469 1 97.56 105 ILE A CA 1
ATOM 779 C C . ILE A 1 105 ? 2.236 19.422 5.004 1 97.56 105 ILE A C 1
ATOM 781 O O . ILE A 1 105 ? 3.223 19.391 5.742 1 97.56 105 ILE A O 1
ATOM 785 N N . THR A 1 106 ? 2.23 18.938 3.764 1 98.25 106 THR A N 1
ATOM 786 C CA . THR A 1 106 ? 3.299 18.031 3.367 1 98.25 106 THR A CA 1
ATOM 787 C C . THR A 1 106 ? 4.094 18.609 2.199 1 98.25 106 THR A C 1
ATOM 789 O O . THR A 1 106 ? 5.023 17.969 1.7 1 98.25 106 THR A O 1
ATOM 792 N N . GLY A 1 107 ? 3.754 19.766 1.766 1 97.38 107 GLY A N 1
ATOM 793 C CA . GLY A 1 107 ? 4.309 20.328 0.546 1 97.38 107 GLY A CA 1
ATOM 794 C C . GLY A 1 107 ? 5.812 20.531 0.61 1 97.38 107 GLY A C 1
ATOM 795 O O . GLY A 1 107 ? 6.477 20.609 -0.424 1 97.38 107 GLY A O 1
ATOM 796 N N . THR A 1 108 ? 6.414 20.578 1.773 1 96.81 108 THR A N 1
ATOM 797 C CA . THR A 1 108 ? 7.84 20.844 1.915 1 96.81 108 THR A CA 1
ATOM 798 C C . THR A 1 108 ? 8.625 19.547 2.031 1 96.81 108 THR A C 1
ATOM 800 O O . THR A 1 108 ? 9.859 19.547 2.057 1 96.81 108 THR A O 1
ATOM 803 N N . LEU A 1 109 ? 7.941 18.484 2.16 1 98.06 109 LEU A N 1
ATOM 804 C CA . LEU A 1 109 ? 8.625 17.203 2.334 1 98.06 109 LEU A CA 1
ATOM 805 C C . LEU A 1 109 ? 9.195 16.719 1.01 1 98.06 109 LEU A C 1
ATOM 807 O O . LEU A 1 109 ? 8.641 17 -0.055 1 98.06 109 LEU A O 1
ATOM 811 N N . ARG A 1 110 ? 10.305 15.953 1.112 1 97.75 110 ARG A N 1
ATOM 812 C CA . ARG A 1 110 ? 10.961 15.398 -0.065 1 97.75 110 ARG A CA 1
ATOM 813 C C . ARG A 1 110 ? 10.344 14.055 -0.453 1 97.75 110 ARG A C 1
ATOM 815 O O . ARG A 1 110 ? 9.844 13.328 0.404 1 97.75 110 ARG A O 1
ATOM 822 N N . LEU A 1 111 ? 10.367 13.766 -1.707 1 97.19 111 LEU A N 1
ATOM 823 C CA . LEU A 1 111 ? 9.914 12.469 -2.217 1 97.19 111 LEU A CA 1
ATOM 824 C C . LEU A 1 111 ? 10.797 11.344 -1.685 1 97.19 111 LEU A C 1
ATOM 826 O O . LEU A 1 111 ? 11.984 11.539 -1.439 1 97.19 111 LEU A O 1
ATOM 830 N N . LEU A 1 112 ? 10.211 10.219 -1.538 1 97.12 112 LEU A N 1
ATOM 831 C CA . LEU A 1 112 ? 10.938 9.039 -1.084 1 97.12 112 LEU A CA 1
ATOM 832 C C . LEU A 1 112 ? 11.672 8.367 -2.244 1 97.12 112 LEU A C 1
ATOM 834 O O . LEU A 1 112 ? 11.078 8.133 -3.301 1 97.12 112 LEU A O 1
ATOM 838 N N . MET B 1 1 ? -1.017 -11.938 2.314 1 97.75 1 MET B N 1
ATOM 839 C CA . MET B 1 1 ? -0.917 -11.289 1.013 1 97.75 1 MET B CA 1
ATOM 840 C C . MET B 1 1 ? 0.54 -11.031 0.643 1 97.75 1 MET B C 1
ATOM 842 O O . MET B 1 1 ? 1.354 -10.695 1.505 1 97.75 1 MET B O 1
ATOM 846 N N . VAL B 1 2 ? 0.924 -11.281 -0.633 1 98.69 2 VAL B N 1
ATOM 847 C CA . VAL B 1 2 ? 2.268 -10.961 -1.103 1 98.69 2 VAL B CA 1
ATOM 848 C C . VAL B 1 2 ? 2.188 -9.953 -2.246 1 98.69 2 VAL B C 1
ATOM 850 O O . VAL B 1 2 ? 1.204 -9.922 -2.99 1 98.69 2 VAL B O 1
ATOM 853 N N . LEU B 1 3 ? 3.148 -9.094 -2.252 1 98.81 3 LEU B N 1
ATOM 854 C CA . LEU B 1 3 ? 3.34 -8.086 -3.287 1 98.81 3 LEU B CA 1
ATOM 855 C C . LEU B 1 3 ? 4.613 -8.352 -4.082 1 98.81 3 LEU B C 1
ATOM 857 O O . LEU B 1 3 ? 5.719 -8.156 -3.58 1 98.81 3 LEU B O 1
ATOM 861 N N . VAL B 1 4 ? 4.457 -8.836 -5.266 1 98.88 4 VAL B N 1
ATOM 862 C CA . VAL B 1 4 ? 5.605 -9.195 -6.094 1 98.88 4 VAL B CA 1
ATOM 863 C C . VAL B 1 4 ? 6.012 -8.008 -6.957 1 98.88 4 VAL B C 1
ATOM 865 O O . VAL B 1 4 ? 5.27 -7.602 -7.855 1 98.88 4 VAL B O 1
ATOM 868 N N . VAL B 1 5 ? 7.211 -7.52 -6.75 1 98.69 5 VAL B N 1
ATOM 869 C CA . VAL B 1 5 ? 7.668 -6.266 -7.34 1 98.69 5 VAL B CA 1
ATOM 870 C C . VAL B 1 5 ? 8.688 -6.555 -8.445 1 98.69 5 VAL B C 1
ATOM 872 O O . VAL B 1 5 ? 9.656 -7.289 -8.227 1 98.69 5 VAL B O 1
ATOM 875 N N . ARG B 1 6 ? 8.414 -6.008 -9.602 1 97.81 6 ARG B N 1
ATOM 876 C CA . ARG B 1 6 ? 9.398 -6.082 -10.68 1 97.81 6 ARG B CA 1
ATOM 877 C C . ARG B 1 6 ? 10.594 -5.191 -10.383 1 97.81 6 ARG B C 1
ATOM 879 O O . ARG B 1 6 ? 10.477 -3.963 -10.383 1 97.81 6 ARG B O 1
ATOM 886 N N . THR B 1 7 ? 11.773 -5.82 -10.273 1 97.44 7 THR B N 1
ATOM 887 C CA . THR B 1 7 ? 12.953 -5.047 -9.906 1 97.44 7 THR B CA 1
ATOM 888 C C . THR B 1 7 ? 13.734 -4.633 -11.148 1 97.44 7 THR B C 1
ATOM 890 O O . THR B 1 7 ? 14.594 -3.744 -11.086 1 97.44 7 THR B O 1
ATOM 893 N N . ASP B 1 8 ? 13.516 -5.266 -12.273 1 95.88 8 ASP B N 1
ATOM 894 C CA . ASP B 1 8 ? 14.203 -4.91 -13.516 1 95.88 8 ASP B CA 1
ATOM 895 C C . ASP B 1 8 ? 13.82 -3.502 -13.969 1 95.88 8 ASP B C 1
ATOM 897 O O . ASP B 1 8 ? 14.508 -2.902 -14.797 1 95.88 8 ASP B O 1
ATOM 901 N N . LEU B 1 9 ? 12.766 -2.938 -13.43 1 95.12 9 LEU B N 1
ATOM 902 C CA . LEU B 1 9 ? 12.297 -1.611 -13.812 1 95.12 9 LEU B CA 1
ATOM 903 C C . LEU B 1 9 ? 13.078 -0.524 -13.086 1 95.12 9 LEU B C 1
ATOM 905 O O . LEU B 1 9 ? 12.969 0.657 -13.414 1 95.12 9 LEU B O 1
ATOM 909 N N . ASN B 1 10 ? 13.844 -0.839 -12.07 1 94.62 10 ASN B N 1
ATOM 910 C CA . ASN B 1 10 ? 14.68 0.083 -11.305 1 94.62 10 ASN B CA 1
ATOM 911 C C . ASN B 1 10 ? 13.859 1.247 -10.75 1 94.62 10 ASN B C 1
ATOM 913 O O . ASN B 1 10 ? 14.258 2.406 -10.883 1 94.62 10 ASN B O 1
ATOM 917 N N . MET B 1 11 ? 12.75 0.849 -10.211 1 94.69 11 MET B N 1
ATOM 918 C CA . MET B 1 11 ? 11.906 1.861 -9.594 1 94.69 11 MET B CA 1
ATOM 919 C C . MET B 1 11 ? 12.523 2.363 -8.289 1 94.69 11 MET B C 1
ATOM 921 O O . MET B 1 11 ? 13.188 1.604 -7.582 1 94.69 11 MET B O 1
ATOM 925 N N . SER B 1 12 ? 12.242 3.658 -8.031 1 96.31 12 SER B N 1
ATOM 926 C CA . SER B 1 12 ? 12.633 4.195 -6.73 1 96.31 12 SER B CA 1
ATOM 927 C C . SER B 1 12 ? 11.828 3.566 -5.602 1 96.31 12 SER B C 1
ATOM 929 O O . SER B 1 12 ? 10.781 2.961 -5.844 1 96.31 12 SER B O 1
ATOM 931 N N . THR B 1 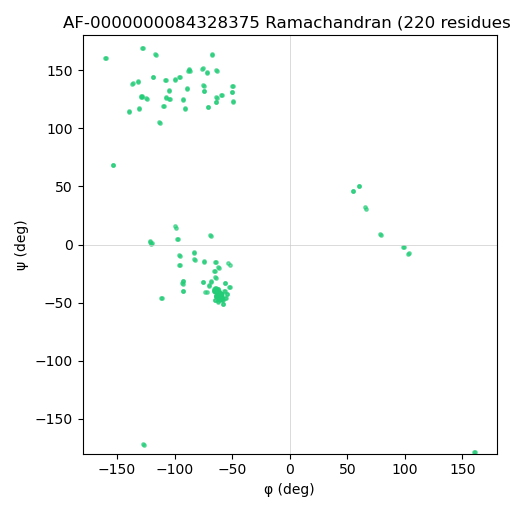13 ? 12.289 3.709 -4.387 1 97.44 13 THR B N 1
ATOM 932 C CA . THR B 1 13 ? 11.594 3.166 -3.227 1 97.44 13 THR B CA 1
ATOM 933 C C . THR B 1 13 ? 10.188 3.758 -3.111 1 97.44 13 THR B C 1
ATOM 935 O O . THR B 1 13 ? 9.234 3.045 -2.803 1 97.44 13 THR B O 1
ATOM 938 N N . GLY B 1 14 ? 10.078 5.082 -3.342 1 97.12 14 GLY B N 1
ATOM 939 C CA . GLY B 1 14 ? 8.773 5.727 -3.283 1 97.12 14 GLY B CA 1
ATOM 940 C C . GLY B 1 14 ? 7.793 5.18 -4.301 1 97.12 14 GLY B C 1
ATOM 941 O O . GLY B 1 14 ? 6.621 4.957 -3.984 1 97.12 14 GLY B O 1
ATOM 942 N N . LYS B 1 15 ? 8.258 5 -5.484 1 94.88 15 LYS B N 1
ATOM 943 C CA . LYS B 1 15 ? 7.414 4.441 -6.535 1 94.88 15 LYS B CA 1
ATOM 944 C C . LYS B 1 15 ? 7.012 3.006 -6.211 1 94.88 15 LYS B C 1
ATOM 946 O O . LYS B 1 15 ? 5.863 2.613 -6.434 1 94.88 15 LYS B O 1
ATOM 951 N N . ILE B 1 16 ? 7.914 2.232 -5.688 1 97.38 16 ILE B N 1
ATOM 952 C CA . ILE B 1 16 ? 7.613 0.869 -5.27 1 97.38 16 ILE B CA 1
ATOM 953 C C . ILE B 1 16 ? 6.523 0.887 -4.195 1 97.38 16 ILE B C 1
ATOM 955 O O . ILE B 1 16 ? 5.559 0.127 -4.27 1 97.38 16 ILE B O 1
ATOM 959 N N . ALA B 1 17 ? 6.68 1.735 -3.262 1 98 17 ALA B N 1
ATOM 960 C CA . ALA B 1 17 ? 5.699 1.862 -2.188 1 98 17 ALA B CA 1
ATOM 961 C C . ALA B 1 17 ? 4.32 2.207 -2.742 1 98 17 ALA B C 1
ATOM 963 O O . ALA B 1 17 ? 3.318 1.604 -2.352 1 98 17 ALA B O 1
ATOM 964 N N . ALA B 1 18 ? 4.277 3.148 -3.639 1 97.19 18 ALA B N 1
ATOM 965 C CA . ALA B 1 18 ? 3.02 3.568 -4.25 1 97.19 18 ALA B CA 1
ATOM 966 C C . ALA B 1 18 ? 2.377 2.42 -5.023 1 97.19 18 ALA B C 1
ATOM 968 O O . ALA B 1 18 ? 1.181 2.158 -4.875 1 97.19 18 ALA B O 1
ATOM 969 N N . GLN B 1 19 ? 3.154 1.767 -5.848 1 97.25 19 GLN B N 1
ATOM 970 C CA . GLN B 1 19 ? 2.627 0.686 -6.676 1 97.25 19 GLN B CA 1
ATOM 971 C C . GLN B 1 19 ? 2.184 -0.496 -5.82 1 97.25 19 GLN B C 1
ATOM 973 O O . GLN B 1 19 ? 1.182 -1.146 -6.121 1 97.25 19 GLN B O 1
ATOM 978 N N . CYS B 1 20 ? 2.934 -0.817 -4.75 1 98.44 20 CYS B N 1
ATOM 979 C CA . CYS B 1 20 ? 2.51 -1.864 -3.83 1 98.44 20 CYS B CA 1
ATOM 980 C C . CYS B 1 20 ? 1.202 -1.487 -3.141 1 98.44 20 CYS B C 1
ATOM 982 O O . CYS B 1 20 ? 0.352 -2.348 -2.9 1 98.44 20 CYS B O 1
ATOM 984 N N . SER B 1 21 ? 1.042 -0.256 -2.789 1 98.56 21 SER B N 1
ATOM 985 C CA . SER B 1 21 ? -0.205 0.225 -2.203 1 98.56 21 SER B CA 1
ATOM 986 C C . SER B 1 21 ? -1.368 0.073 -3.178 1 98.56 21 SER B C 1
ATOM 988 O O . SER B 1 21 ? -2.471 -0.308 -2.783 1 98.56 21 SER B O 1
ATOM 990 N N . HIS B 1 22 ? -1.14 0.391 -4.43 1 97.94 22 HIS B N 1
ATOM 991 C CA . HIS B 1 22 ? -2.158 0.163 -5.449 1 97.94 22 HIS B CA 1
ATOM 992 C C . HIS B 1 22 ? -2.553 -1.31 -5.512 1 97.94 22 HIS B C 1
ATOM 994 O O . HIS B 1 22 ? -3.74 -1.636 -5.559 1 97.94 22 HIS B O 1
ATOM 1000 N N . ALA B 1 23 ? -1.536 -2.178 -5.547 1 98.38 23 ALA B N 1
ATOM 1001 C CA . ALA B 1 23 ? -1.796 -3.613 -5.621 1 98.38 23 ALA B CA 1
ATOM 1002 C C . ALA B 1 23 ? -2.588 -4.09 -4.406 1 98.38 23 ALA B C 1
ATOM 1004 O O . ALA B 1 23 ? -3.508 -4.898 -4.535 1 98.38 23 ALA B O 1
ATOM 1005 N N . THR B 1 24 ? -2.209 -3.58 -3.27 1 98.5 24 THR B N 1
ATOM 1006 C CA . THR B 1 24 ? -2.896 -3.928 -2.031 1 98.5 24 THR B CA 1
ATOM 1007 C C . THR B 1 24 ? -4.371 -3.547 -2.105 1 98.5 24 THR B C 1
ATOM 1009 O O . THR B 1 24 ? -5.246 -4.355 -1.781 1 98.5 24 THR B O 1
ATOM 1012 N N . LEU B 1 25 ? -4.672 -2.336 -2.582 1 98.06 25 LEU B N 1
ATOM 1013 C CA . LEU B 1 25 ? -6.055 -1.892 -2.693 1 98.06 25 LEU B CA 1
ATOM 1014 C C . LEU B 1 25 ? -6.812 -2.725 -3.721 1 98.06 25 LEU B C 1
ATOM 1016 O O . LEU B 1 25 ? -7.98 -3.064 -3.514 1 98.06 25 LEU B O 1
ATOM 1020 N N . ALA B 1 26 ? -6.16 -3.031 -4.805 1 97.75 26 ALA B N 1
ATOM 1021 C CA . ALA B 1 26 ? -6.805 -3.838 -5.836 1 97.75 26 ALA B CA 1
ATOM 1022 C C . ALA B 1 26 ? -7.223 -5.199 -5.285 1 97.75 26 ALA B C 1
ATOM 1024 O O . ALA B 1 26 ? -8.352 -5.641 -5.496 1 97.75 26 ALA B O 1
ATOM 1025 N N . CYS B 1 27 ? -6.324 -5.848 -4.566 1 98.56 27 CYS B N 1
ATOM 1026 C CA . CYS B 1 27 ? -6.648 -7.129 -3.955 1 98.56 27 CYS B CA 1
ATOM 1027 C C . CYS B 1 27 ? -7.754 -6.973 -2.916 1 98.56 27 CYS B C 1
ATOM 1029 O O . CYS B 1 27 ? -8.695 -7.766 -2.887 1 98.56 27 CYS B O 1
ATOM 1031 N N . TYR B 1 28 ? -7.645 -5.957 -2.09 1 98.38 28 TYR B N 1
ATOM 1032 C CA . TYR B 1 28 ? -8.625 -5.711 -1.037 1 98.38 28 TYR B CA 1
ATOM 1033 C C . TYR B 1 28 ? -10.023 -5.547 -1.62 1 98.38 28 TYR B C 1
ATOM 1035 O O . TYR B 1 28 ? -10.969 -6.203 -1.176 1 98.38 28 TYR B O 1
ATOM 1043 N N . LYS B 1 29 ? -10.141 -4.676 -2.598 1 97.38 29 LYS B N 1
ATOM 1044 C CA . LYS B 1 29 ? -11.43 -4.406 -3.217 1 97.38 29 LYS B CA 1
ATOM 1045 C C . LYS B 1 29 ? -11.992 -5.66 -3.883 1 97.38 29 LYS B C 1
ATOM 1047 O O . LYS B 1 29 ? -13.195 -5.922 -3.812 1 97.38 29 LYS B O 1
ATOM 1052 N N . THR B 1 30 ? -11.141 -6.406 -4.543 1 97.94 30 THR B N 1
ATOM 1053 C CA . THR B 1 30 ? -11.562 -7.656 -5.16 1 97.94 30 THR B CA 1
ATOM 1054 C C . THR B 1 30 ? -12.117 -8.625 -4.113 1 97.94 30 THR B C 1
ATOM 1056 O O . THR B 1 30 ? -13.195 -9.195 -4.297 1 97.94 30 THR B O 1
ATOM 1059 N N . LEU B 1 31 ? -11.453 -8.719 -3.029 1 98 31 LEU B N 1
ATOM 1060 C CA . LEU B 1 31 ? -11.812 -9.688 -2.002 1 98 31 LEU B CA 1
ATOM 1061 C C . LEU B 1 31 ? -13.047 -9.234 -1.23 1 98 31 LEU B C 1
ATOM 1063 O O . LEU B 1 31 ? -13.812 -10.062 -0.736 1 98 31 LEU B O 1
ATOM 1067 N N . LEU B 1 32 ? -13.195 -7.887 -1.091 1 96.88 32 LEU B N 1
ATOM 1068 C CA . LEU B 1 32 ? -14.406 -7.363 -0.459 1 96.88 32 LEU B CA 1
ATOM 1069 C C . LEU B 1 32 ? -15.656 -7.934 -1.121 1 96.88 32 LEU B C 1
ATOM 1071 O O . LEU B 1 32 ? -16.641 -8.219 -0.445 1 96.88 32 LEU B O 1
ATOM 1075 N N . SER B 1 33 ? -15.562 -8.102 -2.414 1 96.56 33 SER B N 1
ATOM 1076 C CA . SER B 1 33 ? -16.719 -8.57 -3.178 1 96.56 33 SER B CA 1
ATOM 1077 C C . SER B 1 33 ? -16.703 -10.086 -3.32 1 96.56 33 SER B C 1
ATOM 1079 O O . SER B 1 33 ? -17.75 -10.742 -3.168 1 96.56 33 SER B O 1
ATOM 1081 N N . SER B 1 34 ? -15.602 -10.672 -3.541 1 96.94 34 SER B N 1
ATOM 1082 C CA . SER B 1 34 ? -15.547 -12.062 -3.975 1 96.94 34 SER B CA 1
ATOM 1083 C C . SER B 1 34 ? -15.414 -13.008 -2.785 1 96.94 34 SER B C 1
ATOM 1085 O O . SER B 1 34 ? -15.852 -14.156 -2.848 1 96.94 34 SER B O 1
ATOM 1087 N N . ASN B 1 35 ? -14.773 -12.594 -1.724 1 97.62 35 ASN B N 1
ATOM 1088 C CA . ASN B 1 35 ? -14.508 -13.477 -0.591 1 97.62 35 ASN B CA 1
ATOM 1089 C C . ASN B 1 35 ? -14.359 -12.695 0.708 1 97.62 35 ASN B C 1
ATOM 1091 O O . ASN B 1 35 ? -13.289 -12.688 1.319 1 97.62 35 ASN B O 1
ATOM 1095 N N . PRO B 1 36 ? -15.477 -12.117 1.175 1 97.38 36 PRO B N 1
ATOM 1096 C CA . PRO B 1 36 ? -15.422 -11.273 2.371 1 97.38 36 PRO B CA 1
ATOM 1097 C C . PRO B 1 36 ? -15.031 -12.047 3.625 1 97.38 36 PRO B C 1
ATOM 1099 O O . PRO B 1 36 ? -14.438 -11.484 4.547 1 97.38 36 PRO B O 1
ATOM 1102 N N . ALA B 1 37 ? -15.344 -13.312 3.656 1 97.5 37 ALA B N 1
ATOM 1103 C CA . ALA B 1 37 ? -14.984 -14.133 4.809 1 97.5 37 ALA B CA 1
ATOM 1104 C C . ALA B 1 37 ? -13.469 -14.258 4.941 1 97.5 37 ALA B C 1
ATOM 1106 O O . ALA B 1 37 ? -12.922 -14.07 6.031 1 97.5 37 ALA B O 1
ATOM 1107 N N . PHE B 1 38 ? -12.875 -14.547 3.877 1 97.06 38 PHE B N 1
ATOM 1108 C CA . PHE B 1 38 ? -11.414 -14.617 3.893 1 97.06 38 PHE B CA 1
ATOM 1109 C C . PHE B 1 38 ? -10.82 -13.266 4.281 1 97.06 38 PHE B C 1
ATOM 1111 O O . PHE B 1 38 ? -9.867 -13.211 5.066 1 97.06 38 PHE B O 1
ATOM 1118 N N . LEU B 1 39 ? -11.32 -12.203 3.645 1 97.44 39 LEU B N 1
ATOM 1119 C CA . LEU B 1 39 ? -10.805 -10.867 3.902 1 97.44 39 LEU B CA 1
ATOM 1120 C C . LEU B 1 39 ? -10.867 -10.539 5.391 1 97.44 39 LEU B C 1
ATOM 1122 O O . LEU B 1 39 ? -9.898 -10.016 5.957 1 97.44 39 LEU B O 1
ATOM 1126 N N . ARG B 1 40 ? -11.938 -10.883 6.023 1 96.88 40 ARG B N 1
ATOM 1127 C CA . ARG B 1 40 ? -12.102 -10.641 7.453 1 96.88 40 ARG B CA 1
ATOM 1128 C C . ARG B 1 40 ? -11.078 -11.43 8.266 1 96.88 40 ARG B C 1
ATOM 1130 O O . ARG B 1 40 ? -10.5 -10.906 9.219 1 96.88 40 ARG B O 1
ATOM 1137 N N . GLN B 1 41 ? -10.914 -12.656 7.91 1 96.75 41 GLN B N 1
ATOM 1138 C CA . GLN B 1 41 ? -9.93 -13.484 8.586 1 96.75 41 GLN B CA 1
ATOM 1139 C C . GLN B 1 41 ? -8.523 -12.914 8.43 1 96.75 41 GLN B C 1
ATOM 1141 O O . GLN B 1 41 ? -7.754 -12.859 9.391 1 96.75 41 GLN B O 1
ATOM 1146 N N . TRP B 1 42 ? -8.227 -12.508 7.227 1 96.81 42 TRP B N 1
ATOM 1147 C CA . TRP B 1 42 ? -6.934 -11.914 6.926 1 96.81 42 TRP B CA 1
ATOM 1148 C C . TRP B 1 42 ? -6.715 -10.641 7.742 1 96.81 42 TRP B C 1
ATOM 1150 O O . TRP B 1 42 ? -5.641 -10.438 8.305 1 96.81 42 TRP B O 1
ATOM 1160 N N . GLU B 1 43 ? -7.73 -9.805 7.82 1 95.69 43 GLU B N 1
ATOM 1161 C CA . GLU B 1 43 ? -7.652 -8.578 8.602 1 95.69 43 GLU B CA 1
ATOM 1162 C C . GLU B 1 43 ? -7.438 -8.883 10.086 1 95.69 43 GLU B C 1
ATOM 1164 O O . GLU B 1 43 ? -6.625 -8.234 10.75 1 95.69 43 GLU B O 1
ATOM 1169 N N . ASN B 1 44 ? -8.094 -9.938 10.539 1 94.69 44 ASN B N 1
ATOM 1170 C CA . ASN B 1 44 ? -8.016 -10.312 11.945 1 94.69 44 ASN B CA 1
ATOM 1171 C C . ASN B 1 44 ? -6.676 -10.961 12.281 1 94.69 44 ASN B C 1
ATOM 1173 O O . ASN B 1 44 ? -6.328 -11.109 13.453 1 94.69 44 ASN B O 1
ATOM 1177 N N . SER B 1 45 ? -5.996 -11.328 11.25 1 92.31 45 SER B N 1
ATOM 1178 C CA . SER B 1 45 ? -4.703 -11.969 11.461 1 92.31 45 SER B CA 1
ATOM 1179 C C . SER B 1 45 ? -3.557 -10.977 11.273 1 92.31 45 SER B C 1
ATOM 1181 O O . SER B 1 45 ? -2.41 -11.383 11.07 1 92.31 45 SER B O 1
ATOM 1183 N N . GLY B 1 46 ? -3.869 -9.641 11.281 1 90.5 46 GLY B N 1
ATOM 1184 C CA . GLY B 1 46 ? -2.826 -8.625 11.273 1 90.5 46 GLY B CA 1
ATOM 1185 C C . GLY B 1 46 ? -2.555 -8.055 9.891 1 90.5 46 GLY B C 1
ATOM 1186 O O . GLY B 1 46 ? -1.673 -7.215 9.719 1 90.5 46 GLY B O 1
ATOM 1187 N N . GLN B 1 47 ? -3.281 -8.602 8.828 1 93.88 47 GLN B N 1
ATOM 1188 C CA . GLN B 1 47 ? -3.164 -8.078 7.473 1 93.88 47 GLN B CA 1
ATOM 1189 C C . GLN B 1 4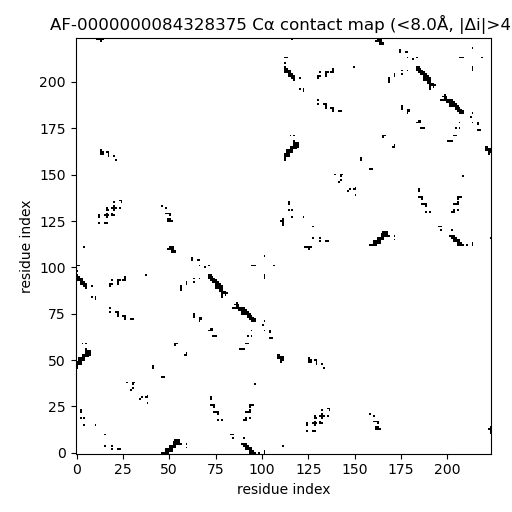7 ? -1.73 -8.188 6.961 1 93.88 47 GLN B C 1
ATOM 1191 O O . GLN B 1 47 ? -1.146 -7.195 6.512 1 93.88 47 GLN B O 1
ATOM 1196 N N . ILE B 1 48 ? -1.201 -9.344 7.09 1 92.94 48 ILE B N 1
ATOM 1197 C CA . ILE B 1 48 ? 0.194 -9.57 6.727 1 92.94 48 ILE B CA 1
ATOM 1198 C C . ILE B 1 48 ? 0.406 -9.227 5.254 1 92.94 48 ILE B C 1
ATOM 1200 O O . ILE B 1 48 ? -0.379 -9.641 4.398 1 92.94 48 ILE B O 1
ATOM 1204 N N . LYS B 1 49 ? 1.39 -8.422 5.008 1 96.06 49 LYS B N 1
ATOM 1205 C CA . LYS B 1 49 ? 1.836 -8.102 3.654 1 96.06 49 LYS B CA 1
ATOM 1206 C C . LYS B 1 49 ? 3.342 -8.297 3.51 1 96.06 49 LYS B C 1
ATOM 1208 O O . LYS B 1 49 ? 4.125 -7.73 4.277 1 96.06 49 LYS B O 1
ATOM 1213 N N . ILE B 1 50 ? 3.768 -9.055 2.527 1 97.12 50 ILE B N 1
ATOM 1214 C CA . ILE B 1 50 ? 5.18 -9.336 2.287 1 97.12 50 ILE B CA 1
ATOM 1215 C C . ILE B 1 50 ? 5.551 -8.945 0.86 1 97.12 50 ILE B C 1
ATOM 1217 O O . ILE B 1 50 ? 4.895 -9.367 -0.097 1 97.12 50 ILE B O 1
ATOM 1221 N N . ALA B 1 51 ? 6.578 -8.117 0.728 1 98.44 51 ALA B N 1
ATOM 1222 C CA . ALA B 1 51 ? 7.031 -7.723 -0.603 1 98.44 51 ALA B CA 1
ATOM 1223 C C . ALA B 1 51 ? 8.141 -8.648 -1.104 1 98.44 51 ALA B C 1
ATOM 1225 O O . ALA B 1 51 ? 9.133 -8.867 -0.407 1 98.44 51 ALA B O 1
ATOM 1226 N N . LEU B 1 52 ? 7.941 -9.211 -2.227 1 98.81 52 LEU B N 1
ATOM 1227 C CA . LEU B 1 52 ? 8.883 -10.102 -2.898 1 98.81 52 LEU B CA 1
ATOM 1228 C C . LEU B 1 52 ? 9.344 -9.5 -4.223 1 98.81 52 LEU B C 1
ATOM 1230 O O . LEU B 1 52 ? 8.766 -8.531 -4.707 1 98.81 52 LEU B O 1
ATOM 1234 N N . LYS B 1 53 ? 10.453 -10.039 -4.75 1 98.25 53 LYS B N 1
ATOM 1235 C CA . LYS B 1 53 ? 11 -9.516 -5.996 1 98.25 53 LYS B CA 1
ATOM 1236 C C . LYS B 1 53 ? 10.766 -10.484 -7.152 1 98.25 53 LYS B C 1
ATOM 1238 O O . LYS B 1 53 ? 10.812 -11.703 -6.969 1 98.25 53 LYS B O 1
ATOM 1243 N N . CYS B 1 54 ? 10.477 -10.008 -8.281 1 97.81 54 CYS B N 1
ATOM 1244 C CA . CYS B 1 54 ? 10.656 -10.711 -9.547 1 97.81 54 CYS B CA 1
ATOM 1245 C C . CYS B 1 54 ? 11.445 -9.867 -10.539 1 97.81 54 CYS B C 1
ATOM 1247 O O . CYS B 1 54 ? 11.695 -8.688 -10.297 1 97.81 54 CYS B O 1
ATOM 1249 N N . PHE B 1 55 ? 11.875 -10.531 -11.68 1 96.94 55 PHE B N 1
ATOM 1250 C CA . PHE B 1 55 ? 12.93 -9.859 -12.445 1 96.94 55 PHE B CA 1
ATOM 1251 C C . PHE B 1 55 ? 12.461 -9.586 -13.867 1 96.94 55 PHE B C 1
ATOM 1253 O O . PHE B 1 55 ? 13.242 -9.133 -14.703 1 96.94 55 PHE B O 1
ATOM 1260 N N . SER B 1 56 ? 11.195 -9.914 -14.227 1 96.62 56 SER B N 1
ATOM 1261 C CA . SER B 1 56 ? 10.68 -9.625 -15.555 1 96.62 56 SER B CA 1
ATOM 1262 C C . SER B 1 56 ? 9.156 -9.633 -15.57 1 96.62 56 SER B C 1
ATOM 1264 O O . SER B 1 56 ? 8.523 -10.156 -14.656 1 96.62 56 SER B O 1
ATOM 1266 N N . GLU B 1 57 ? 8.625 -8.984 -16.625 1 95.88 57 GLU B N 1
ATOM 1267 C CA . GLU B 1 57 ? 7.18 -9.008 -16.797 1 95.88 57 GLU B CA 1
ATOM 1268 C C . GLU B 1 57 ? 6.672 -10.422 -17.062 1 95.88 57 GLU B C 1
ATOM 1270 O O . GLU B 1 57 ? 5.609 -10.805 -16.562 1 95.88 57 GLU B O 1
ATOM 1275 N N . GLU B 1 58 ? 7.398 -11.18 -17.875 1 97 58 GLU B N 1
ATOM 1276 C CA . GLU B 1 58 ? 7.031 -12.57 -18.141 1 97 58 GLU B CA 1
ATOM 1277 C C . GLU B 1 58 ? 6.902 -13.375 -16.859 1 97 58 GLU B C 1
ATOM 1279 O O . GLU B 1 58 ? 5.934 -14.117 -16.672 1 97 58 GLU B O 1
ATOM 1284 N N . GLU B 1 59 ? 7.879 -13.227 -15.977 1 97.75 59 GLU B N 1
ATOM 1285 C CA . GLU B 1 59 ? 7.836 -13.906 -14.688 1 97.75 59 GLU B CA 1
ATOM 1286 C C . GLU B 1 59 ? 6.617 -13.477 -13.875 1 97.75 59 GLU B C 1
ATOM 1288 O O . GLU B 1 59 ? 5.93 -14.312 -13.289 1 97.75 59 GLU B O 1
ATOM 1293 N N . LEU B 1 60 ? 6.367 -12.203 -13.867 1 98.12 60 LEU B N 1
ATOM 1294 C CA . LEU B 1 60 ? 5.23 -11.648 -13.141 1 98.12 60 LEU B CA 1
ATOM 1295 C C . LEU B 1 60 ? 3.92 -12.242 -13.641 1 98.12 60 LEU B C 1
ATOM 1297 O O . LEU B 1 60 ? 3.084 -12.672 -12.844 1 98.12 60 LEU B O 1
ATOM 1301 N N . LEU B 1 61 ? 3.756 -12.32 -14.945 1 97.38 61 LEU B N 1
ATOM 1302 C CA . LEU B 1 61 ? 2.529 -12.812 -15.562 1 97.38 61 LEU B CA 1
ATOM 1303 C C . LEU B 1 61 ? 2.373 -14.312 -15.344 1 97.38 61 LEU B C 1
ATOM 1305 O O . LEU B 1 61 ? 1.255 -14.812 -15.195 1 97.38 61 LEU B O 1
ATOM 1309 N N . THR B 1 62 ? 3.484 -15.008 -15.352 1 98.31 62 THR B N 1
ATOM 1310 C CA . THR B 1 62 ? 3.451 -16.438 -15.039 1 98.31 62 THR B CA 1
ATOM 1311 C C . THR B 1 62 ? 2.934 -16.672 -13.617 1 98.31 62 THR B C 1
ATOM 1313 O O . THR B 1 62 ? 2.068 -17.516 -13.398 1 98.31 62 THR B O 1
ATOM 1316 N N . LEU B 1 63 ? 3.467 -15.914 -12.688 1 98.62 63 LEU B N 1
ATOM 1317 C CA . LEU B 1 63 ? 3.014 -16 -11.305 1 98.62 63 LEU B CA 1
ATOM 1318 C C . LEU B 1 63 ? 1.527 -15.68 -11.195 1 98.62 63 LEU B C 1
ATOM 1320 O O . LEU B 1 63 ? 0.793 -16.359 -10.469 1 98.62 63 LEU B O 1
ATOM 1324 N N . GLN B 1 64 ? 1.114 -14.648 -11.922 1 98.56 64 GLN B N 1
ATOM 1325 C CA . GLN B 1 64 ? -0.295 -14.273 -11.906 1 98.56 64 GLN B CA 1
ATOM 1326 C C . GLN B 1 64 ? -1.174 -15.406 -12.422 1 98.56 64 GLN B C 1
ATOM 1328 O O . GLN B 1 64 ? -2.199 -15.727 -11.812 1 98.56 64 GLN B O 1
ATOM 1333 N N . ALA B 1 65 ? -0.804 -16.016 -13.531 1 98.5 65 ALA B N 1
ATOM 1334 C CA . ALA B 1 65 ? -1.549 -17.125 -14.109 1 98.5 65 ALA B CA 1
ATOM 1335 C C . ALA B 1 65 ? -1.617 -18.312 -13.133 1 98.5 65 ALA B C 1
ATOM 1337 O O . ALA B 1 65 ? -2.668 -18.938 -12.984 1 98.5 65 ALA B O 1
ATOM 1338 N N . GLN B 1 66 ? -0.519 -18.594 -12.508 1 98.62 66 GLN B N 1
ATOM 1339 C CA . GLN B 1 66 ? -0.486 -19.672 -11.523 1 98.62 66 GLN B CA 1
ATOM 1340 C C . GLN B 1 66 ? -1.435 -19.375 -10.367 1 98.62 66 GLN B C 1
ATOM 1342 O O . GLN B 1 66 ? -2.17 -20.266 -9.93 1 98.62 66 GLN B O 1
ATOM 1347 N N . ALA B 1 67 ? -1.433 -18.188 -9.891 1 98.75 67 ALA B N 1
ATOM 1348 C CA . ALA B 1 67 ? -2.314 -17.797 -8.789 1 98.75 67 ALA B CA 1
ATOM 1349 C C . ALA B 1 67 ? -3.781 -17.938 -9.188 1 98.75 67 ALA B C 1
ATOM 1351 O O . ALA B 1 67 ? -4.59 -18.453 -8.414 1 98.75 67 ALA B O 1
ATOM 1352 N N . GLN B 1 68 ? -4.062 -17.5 -10.367 1 97.94 68 GLN B N 1
ATOM 1353 C CA . GLN B 1 68 ? -5.43 -17.594 -10.867 1 97.94 68 GLN B CA 1
ATOM 1354 C C . GLN B 1 68 ? -5.871 -19.047 -11.016 1 97.94 68 GLN B C 1
ATOM 1356 O O . GLN B 1 68 ? -7.023 -19.375 -10.742 1 97.94 68 GLN B O 1
ATOM 1361 N N . SER B 1 69 ? -4.957 -19.891 -11.438 1 98 69 SER B N 1
ATOM 1362 C CA . SER B 1 69 ? -5.266 -21.297 -11.602 1 98 69 SER B CA 1
ATOM 1363 C C . SER B 1 69 ? -5.574 -21.953 -10.258 1 98 69 SER B C 1
ATOM 1365 O O . SER B 1 69 ? -6.258 -22.984 -10.203 1 98 69 SER B O 1
ATOM 1367 N N . LEU B 1 70 ? -5.113 -21.391 -9.18 1 97.81 70 LEU B N 1
ATOM 1368 C CA . LEU B 1 70 ? -5.375 -21.906 -7.836 1 97.81 70 LEU B CA 1
ATOM 1369 C C . LEU B 1 70 ? -6.531 -21.156 -7.188 1 97.81 70 LEU B C 1
ATOM 1371 O O . LEU B 1 70 ? -6.758 -21.281 -5.98 1 97.81 70 LEU B O 1
ATOM 1375 N N . ASN B 1 71 ? -7.191 -20.234 -7.965 1 97.19 71 ASN B N 1
ATOM 1376 C CA . ASN B 1 71 ? -8.344 -19.453 -7.535 1 97.19 71 ASN B CA 1
ATOM 1377 C C . ASN B 1 71 ? -7.969 -18.469 -6.43 1 97.19 71 ASN B C 1
ATOM 1379 O O . ASN B 1 71 ? -8.742 -18.266 -5.492 1 97.19 71 ASN B O 1
ATOM 1383 N N . LEU B 1 72 ? -6.785 -18.047 -6.5 1 98.38 72 LEU B N 1
ATOM 1384 C CA . LEU B 1 72 ? -6.348 -16.984 -5.602 1 98.38 72 LEU B CA 1
ATOM 1385 C C . LEU B 1 72 ? -6.645 -15.617 -6.191 1 98.38 72 LEU B C 1
ATOM 1387 O O . LEU B 1 72 ? -6.707 -15.461 -7.414 1 98.38 72 LEU B O 1
ATOM 1391 N N . CYS B 1 73 ? -6.879 -14.625 -5.324 1 98.5 73 CYS B N 1
ATOM 1392 C CA . CYS B 1 73 ? -6.914 -13.242 -5.789 1 98.5 73 CYS B CA 1
ATOM 1393 C C . CYS B 1 73 ? -5.555 -12.812 -6.328 1 98.5 73 CYS B C 1
ATOM 1395 O O . CYS B 1 73 ? -4.539 -12.945 -5.641 1 98.5 73 CYS B O 1
ATOM 1397 N N . ALA B 1 74 ? -5.504 -12.398 -7.535 1 98.69 74 ALA B N 1
ATOM 1398 C CA . ALA B 1 74 ? -4.277 -11.961 -8.195 1 98.69 74 ALA B CA 1
ATOM 1399 C C . ALA B 1 74 ? -4.531 -10.727 -9.062 1 98.69 74 ALA B C 1
ATOM 1401 O O . ALA B 1 74 ? -5.266 -10.797 -10.047 1 98.69 74 ALA B O 1
ATOM 1402 N N . ARG B 1 75 ? -3.932 -9.594 -8.68 1 98.19 75 ARG B N 1
ATOM 1403 C CA . ARG B 1 75 ? -4.137 -8.336 -9.391 1 98.19 75 ARG B CA 1
ATOM 1404 C C . ARG B 1 75 ? -2.805 -7.66 -9.703 1 98.19 75 ARG B C 1
ATOM 1406 O O . ARG B 1 75 ? -2.029 -7.355 -8.797 1 98.19 75 ARG B O 1
ATOM 1413 N N . SER B 1 76 ? -2.506 -7.52 -10.945 1 97.38 76 SER B N 1
ATOM 1414 C CA . SER B 1 76 ? -1.3 -6.797 -11.328 1 97.38 76 SER B CA 1
ATOM 1415 C C . SER B 1 76 ? -1.606 -5.332 -11.633 1 97.38 76 SER B C 1
ATOM 1417 O O . SER B 1 76 ? -2.676 -5.012 -12.156 1 97.38 76 SER B O 1
ATOM 1419 N N . ILE B 1 77 ? -0.676 -4.496 -11.273 1 96.06 77 ILE B N 1
ATOM 1420 C CA . ILE B 1 77 ? -0.823 -3.051 -11.422 1 96.06 77 ILE B CA 1
ATOM 1421 C C . ILE B 1 77 ? 0.011 -2.561 -12.602 1 96.06 77 ILE B C 1
ATOM 1423 O O . ILE B 1 77 ? 1.169 -2.955 -12.758 1 96.06 77 ILE B O 1
ATOM 1427 N N . GLN B 1 78 ? -0.621 -1.782 -13.383 1 91.19 78 GLN B N 1
ATOM 1428 C CA . GLN B 1 78 ? 0.066 -1.108 -14.484 1 91.19 78 GLN B CA 1
ATOM 1429 C C . GLN B 1 78 ? 0.301 0.365 -14.164 1 91.19 78 GLN B C 1
ATOM 1431 O O . GLN B 1 78 ? -0.621 1.07 -13.742 1 91.19 78 GLN B O 1
ATOM 1436 N N . ASP B 1 79 ? 1.579 0.687 -14.273 1 81.38 79 ASP B N 1
ATOM 1437 C CA . ASP B 1 79 ? 1.89 2.094 -14.039 1 81.38 79 ASP B CA 1
ATOM 1438 C C . ASP B 1 79 ? 1.224 2.984 -15.086 1 81.38 79 ASP B C 1
ATOM 1440 O O . ASP B 1 79 ? 1.246 2.674 -16.281 1 81.38 79 ASP B O 1
ATOM 1444 N N . ALA B 1 80 ? 0.464 3.992 -14.758 1 68.88 80 ALA B N 1
ATOM 1445 C CA . ALA B 1 80 ? -0.254 4.883 -15.664 1 68.88 80 ALA B CA 1
ATOM 1446 C C . ALA B 1 80 ? 0.716 5.762 -16.453 1 68.88 80 ALA B C 1
ATOM 1448 O O . ALA B 1 80 ? 0.315 6.453 -17.391 1 68.88 80 ALA B O 1
ATOM 1449 N N . GLY B 1 81 ? 1.983 5.516 -16.344 1 59.75 81 GLY B N 1
ATOM 1450 C CA . GLY B 1 81 ? 2.938 6.25 -17.156 1 59.75 81 GLY B CA 1
ATOM 1451 C C . GLY B 1 81 ? 3.232 7.641 -16.625 1 59.75 81 GLY B C 1
ATOM 1452 O O . GLY B 1 81 ? 3.635 8.523 -17.391 1 59.75 81 GLY B O 1
ATOM 1453 N N . ARG B 1 82 ? 2.848 8.039 -15.57 1 54.06 82 ARG B N 1
ATOM 1454 C CA . ARG B 1 82 ? 3.168 9.383 -15.109 1 54.06 82 ARG B CA 1
ATOM 1455 C C . ARG B 1 82 ? 4.551 9.43 -14.461 1 54.06 82 ARG B C 1
ATOM 1457 O O . ARG B 1 82 ? 5.059 10.508 -14.148 1 54.06 82 ARG B O 1
ATOM 1464 N N . THR B 1 83 ? 5.055 8.273 -14.352 1 54.44 83 THR B N 1
ATOM 1465 C CA . THR B 1 83 ? 6.312 8.219 -13.617 1 54.44 83 THR B CA 1
ATOM 1466 C C . THR B 1 83 ? 7.387 7.508 -14.438 1 54.44 83 THR B C 1
ATOM 1468 O O . THR B 1 83 ? 7.199 7.258 -15.633 1 54.44 83 THR B O 1
ATOM 1471 N N . GLN B 1 84 ? 8.594 7.227 -13.867 1 52.66 84 GLN B N 1
ATOM 1472 C CA . GLN B 1 84 ? 9.898 6.773 -14.344 1 52.66 84 GLN B CA 1
ATOM 1473 C C . GLN B 1 84 ? 9.766 5.512 -15.195 1 52.66 84 GLN B C 1
ATOM 1475 O O . GLN B 1 84 ? 10.672 5.172 -15.953 1 52.66 84 GLN B O 1
ATOM 1480 N N . VAL B 1 85 ? 8.688 4.828 -15.125 1 61.06 85 VAL B N 1
ATOM 1481 C CA . VAL B 1 85 ? 8.531 3.57 -15.852 1 61.06 85 VAL B CA 1
ATOM 1482 C C . VAL B 1 85 ? 7.727 3.809 -17.125 1 61.06 85 VAL B C 1
ATOM 1484 O O . VAL B 1 85 ? 6.914 4.734 -17.188 1 61.06 85 VAL B O 1
ATOM 1487 N N . ALA B 1 86 ? 8.242 3.02 -18.156 1 62.56 86 ALA B N 1
ATOM 1488 C CA . ALA B 1 86 ? 7.523 3.135 -19.422 1 62.56 86 ALA B CA 1
ATOM 1489 C C . ALA B 1 86 ? 6.023 2.953 -19.219 1 62.56 86 ALA B C 1
ATOM 1491 O O . ALA B 1 86 ? 5.594 2.051 -18.484 1 62.56 86 ALA B O 1
ATOM 1492 N N . ALA B 1 87 ? 5.312 3.814 -19.75 1 65 87 ALA B N 1
ATOM 1493 C CA . ALA B 1 87 ? 3.854 3.781 -19.703 1 65 87 ALA B CA 1
ATOM 1494 C C . ALA B 1 87 ? 3.322 2.406 -20.094 1 65 87 ALA B C 1
ATOM 1496 O O . ALA B 1 87 ? 3.824 1.788 -21.031 1 65 87 ALA B O 1
ATOM 1497 N N . GLY B 1 88 ? 2.553 1.801 -19.203 1 74.56 88 GLY B N 1
ATOM 1498 C CA . GLY B 1 88 ? 1.881 0.552 -19.531 1 74.56 88 GLY B CA 1
ATOM 1499 C C . GLY B 1 88 ? 2.545 -0.66 -18.906 1 74.56 88 GLY B C 1
ATOM 1500 O O . GLY B 1 88 ? 2.002 -1.766 -18.953 1 74.56 88 GLY B O 1
ATOM 1501 N N . SER B 1 89 ? 3.672 -0.494 -18.297 1 86 89 SER B N 1
ATOM 1502 C CA . SER B 1 89 ? 4.363 -1.631 -17.703 1 86 89 SER B CA 1
ATOM 1503 C C . SER B 1 89 ? 3.693 -2.068 -16.406 1 86 89 SER B C 1
ATOM 1505 O O . SER B 1 89 ? 3.25 -1.23 -15.617 1 86 89 SER B O 1
ATOM 1507 N N . ARG B 1 90 ? 3.611 -3.416 -16.344 1 94.38 90 ARG B N 1
ATOM 1508 C CA . ARG B 1 90 ? 3.18 -3.959 -15.062 1 94.38 90 ARG B CA 1
ATOM 1509 C C . ARG B 1 90 ? 4.301 -3.877 -14.031 1 94.38 90 ARG B C 1
ATOM 1511 O O . ARG B 1 90 ? 5.438 -4.266 -14.312 1 94.38 90 ARG B O 1
ATOM 1518 N N . THR B 1 91 ? 3.979 -3.404 -12.906 1 97.12 91 THR B N 1
ATOM 1519 C CA . THR B 1 91 ? 5.023 -3.09 -11.938 1 97.12 91 THR B CA 1
ATOM 1520 C C . THR B 1 91 ? 4.961 -4.043 -10.75 1 97.12 91 THR B C 1
ATOM 1522 O O . THR B 1 91 ? 5.996 -4.504 -10.258 1 97.12 91 THR B O 1
ATOM 1525 N N . VAL B 1 92 ? 3.762 -4.27 -10.234 1 98.38 92 VAL B N 1
ATOM 1526 C CA . VAL B 1 92 ? 3.582 -5.062 -9.023 1 98.38 92 VAL B CA 1
ATOM 1527 C C . VAL B 1 92 ? 2.398 -6.012 -9.195 1 98.38 92 VAL B C 1
ATOM 1529 O O . VAL B 1 92 ? 1.373 -5.637 -9.773 1 98.38 92 VAL B O 1
ATOM 1532 N N . LEU B 1 93 ? 2.527 -7.223 -8.75 1 98.75 93 LEU B N 1
ATOM 1533 C CA . LEU B 1 93 ? 1.449 -8.203 -8.641 1 98.75 93 LEU B CA 1
ATOM 1534 C C . LEU B 1 93 ? 1.094 -8.453 -7.176 1 98.75 93 LEU B C 1
ATOM 1536 O O . LEU B 1 93 ? 1.96 -8.805 -6.375 1 98.75 93 LEU B O 1
ATOM 1540 N N . GLY B 1 94 ? -0.16 -8.164 -6.816 1 98.81 94 GLY B N 1
ATOM 1541 C CA . GLY B 1 94 ? -0.677 -8.602 -5.531 1 98.81 94 GLY B CA 1
ATOM 1542 C C . GLY B 1 94 ? -1.318 -9.977 -5.582 1 98.81 94 GLY B C 1
ATOM 1543 O O . GLY B 1 94 ? -2.082 -10.273 -6.504 1 98.81 94 GLY B O 1
ATOM 1544 N N . ILE B 1 95 ? -1.003 -10.805 -4.637 1 98.88 95 ILE B N 1
ATOM 1545 C CA . ILE B 1 95 ? -1.626 -12.117 -4.492 1 98.88 95 ILE B CA 1
ATOM 1546 C C . ILE B 1 95 ? -2.123 -12.297 -3.059 1 98.88 95 ILE B C 1
ATOM 1548 O O . ILE B 1 95 ? -1.369 -12.086 -2.104 1 98.88 95 ILE B O 1
ATOM 1552 N N . ALA B 1 96 ? -3.332 -12.648 -2.947 1 98.62 96 ALA B N 1
ATOM 1553 C CA . ALA B 1 96 ? -3.912 -12.859 -1.624 1 98.62 96 ALA B CA 1
ATOM 1554 C C . ALA B 1 96 ? -4.676 -14.18 -1.564 1 98.62 96 ALA B C 1
ATOM 1556 O O . ALA B 1 96 ? -5.367 -14.547 -2.518 1 98.62 96 ALA B O 1
ATOM 1557 N N . GLY B 1 97 ? -4.59 -14.867 -0.535 1 97.88 97 GLY B N 1
ATOM 1558 C CA . GLY B 1 97 ? -5.211 -16.156 -0.273 1 97.88 97 GLY B CA 1
ATOM 1559 C C . GLY B 1 97 ? -4.543 -16.922 0.853 1 97.88 97 GLY B C 1
ATOM 1560 O O . GLY B 1 97 ? -3.689 -16.375 1.558 1 97.88 97 GLY B O 1
ATOM 1561 N N . PRO B 1 98 ? -5.105 -18.141 1.073 1 96.75 98 PRO B N 1
ATOM 1562 C CA . PRO B 1 98 ? -4.469 -18.938 2.117 1 96.75 98 PRO B CA 1
ATOM 1563 C C . PRO B 1 98 ? -2.953 -19.031 1.95 1 96.75 98 PRO B C 1
ATOM 1565 O O . PRO B 1 98 ? -2.463 -19.234 0.839 1 96.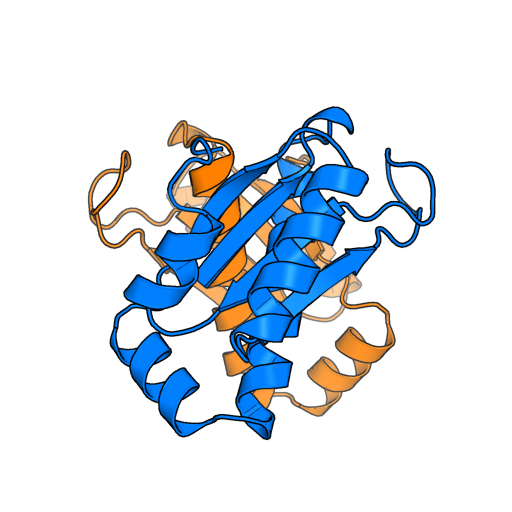75 98 PRO B O 1
ATOM 1568 N N . ALA B 1 99 ? -2.217 -18.875 3.062 1 96.38 99 ALA B N 1
ATOM 1569 C CA . ALA B 1 99 ? -0.76 -18.766 3.051 1 96.38 99 ALA B CA 1
ATOM 1570 C C . ALA B 1 99 ? -0.122 -19.969 2.375 1 96.38 99 ALA B C 1
ATOM 1572 O O . ALA B 1 99 ? 0.847 -19.828 1.625 1 96.38 99 ALA B O 1
ATOM 1573 N N . LYS B 1 100 ? -0.636 -21.125 2.613 1 97.19 100 LYS B N 1
ATOM 1574 C CA . LYS B 1 100 ? -0.076 -22.344 2.041 1 97.19 100 LYS B CA 1
ATOM 1575 C C . LYS B 1 100 ? -0.113 -22.312 0.517 1 97.19 100 LYS B C 1
ATOM 1577 O O . LYS B 1 100 ? 0.863 -22.672 -0.143 1 97.19 100 LYS B O 1
ATOM 1582 N N . LEU B 1 101 ? -1.225 -21.859 -0.029 1 98 101 LEU B N 1
ATOM 1583 C CA . LEU B 1 101 ? -1.386 -21.812 -1.478 1 98 101 LEU B CA 1
ATOM 1584 C C . LEU B 1 101 ? -0.547 -20.688 -2.074 1 98 101 LEU B C 1
ATOM 1586 O O . LEU B 1 101 ? 0.069 -20.859 -3.129 1 98 101 LEU B O 1
ATOM 1590 N N . VAL B 1 102 ? -0.494 -19.516 -1.43 1 98.31 102 VAL B N 1
ATOM 1591 C CA . VAL B 1 102 ? 0.317 -18.391 -1.896 1 98.31 102 VAL B CA 1
ATOM 1592 C C . VAL B 1 102 ? 1.79 -18.797 -1.912 1 98.31 102 VAL B C 1
ATOM 1594 O O . VAL B 1 102 ? 2.508 -18.516 -2.875 1 98.31 102 VAL B O 1
ATOM 1597 N N . ASN B 1 103 ? 2.189 -19.531 -0.872 1 97.56 103 ASN B N 1
ATOM 1598 C CA . ASN B 1 103 ? 3.582 -19.938 -0.754 1 97.56 103 ASN B CA 1
ATOM 1599 C C . ASN B 1 103 ? 3.955 -20.953 -1.831 1 97.56 103 ASN B C 1
ATOM 1601 O O . ASN B 1 103 ? 5.109 -21.016 -2.258 1 97.56 103 ASN B O 1
ATOM 1605 N N . LYS B 1 104 ? 3.033 -21.734 -2.219 1 97.44 104 LYS B N 1
ATOM 1606 C CA . LYS B 1 104 ? 3.275 -22.688 -3.297 1 97.44 104 LYS B CA 1
ATOM 1607 C C . LYS B 1 104 ? 3.754 -21.969 -4.562 1 97.44 104 LYS B C 1
ATOM 1609 O O . LYS B 1 104 ? 4.562 -22.516 -5.312 1 97.44 104 LYS B O 1
ATOM 1614 N N . ILE B 1 105 ? 3.275 -20.75 -4.789 1 97.5 105 ILE B N 1
ATOM 1615 C CA . ILE B 1 105 ? 3.537 -20 -6.012 1 97.5 105 ILE B CA 1
ATOM 1616 C C . ILE B 1 105 ? 4.75 -19.094 -5.812 1 97.5 105 ILE B C 1
ATOM 1618 O O . ILE B 1 105 ? 5.535 -18.891 -6.742 1 97.5 105 ILE B O 1
ATOM 1622 N N . THR B 1 106 ? 4.918 -18.609 -4.59 1 98.25 106 THR B N 1
ATOM 1623 C CA . THR B 1 106 ? 5.852 -17.5 -4.402 1 98.25 106 THR B CA 1
ATOM 1624 C C . THR B 1 106 ? 6.965 -17.891 -3.436 1 98.25 106 THR B C 1
ATOM 1626 O O . THR B 1 106 ? 7.844 -17.094 -3.127 1 98.25 106 THR B O 1
ATOM 1629 N N . GLY B 1 107 ? 6.938 -19.094 -2.949 1 97.31 107 GLY B N 1
ATOM 1630 C CA . GLY B 1 107 ? 7.828 -19.516 -1.879 1 97.31 107 GLY B CA 1
ATOM 1631 C C . GLY B 1 107 ? 9.297 -19.438 -2.254 1 97.31 107 GLY B C 1
ATOM 1632 O O . GLY B 1 107 ? 10.164 -19.375 -1.381 1 97.31 107 GLY B O 1
ATOM 1633 N N . THR B 1 108 ? 9.641 -19.406 -3.516 1 96.81 108 THR B N 1
ATOM 1634 C CA . THR B 1 108 ? 11.031 -19.406 -3.951 1 96.81 108 THR B CA 1
ATOM 1635 C C . THR B 1 108 ? 11.516 -17.984 -4.199 1 96.81 108 THR B C 1
ATOM 1637 O O . THR B 1 108 ? 12.703 -17.766 -4.473 1 96.81 108 THR B O 1
ATOM 1640 N N . LEU B 1 109 ? 10.648 -17.078 -4.184 1 98.06 109 LEU B N 1
ATOM 1641 C CA . LEU B 1 109 ? 11.031 -15.695 -4.469 1 98.06 109 LEU B CA 1
ATOM 1642 C C . LEU B 1 109 ? 11.766 -15.078 -3.277 1 98.06 109 LEU B C 1
ATOM 1644 O O . LEU B 1 109 ? 11.5 -15.438 -2.129 1 98.06 109 LEU B O 1
ATOM 1648 N N . ARG B 1 110 ? 12.656 -14.109 -3.582 1 97.75 110 ARG B N 1
ATOM 1649 C CA . ARG B 1 110 ? 13.43 -13.422 -2.553 1 97.75 110 ARG B CA 1
ATOM 1650 C C . ARG B 1 110 ? 12.672 -12.211 -2.025 1 97.75 110 ARG B C 1
ATOM 1652 O O . ARG B 1 110 ? 11.875 -11.602 -2.748 1 97.75 110 ARG B O 1
ATOM 1659 N N . LEU B 1 111 ? 12.883 -11.898 -0.803 1 97.19 111 LEU B N 1
ATOM 1660 C CA . LEU B 1 111 ? 12.312 -10.703 -0.189 1 97.19 111 LEU B CA 1
ATOM 1661 C C . LEU B 1 111 ? 12.836 -9.445 -0.868 1 97.19 111 LEU B C 1
ATOM 1663 O O . LEU B 1 111 ? 13.969 -9.422 -1.359 1 97.19 111 LEU B O 1
ATOM 1667 N N . LEU B 1 112 ? 12.039 -8.453 -0.875 1 97.19 112 LEU B N 1
ATOM 1668 C CA . LEU B 1 112 ? 12.43 -7.164 -1.445 1 97.19 112 LEU B CA 1
ATOM 1669 C C . LEU B 1 112 ? 13.242 -6.348 -0.443 1 97.19 112 LEU B C 1
ATOM 1671 O O . LEU B 1 112 ? 12.844 -6.219 0.719 1 97.19 112 LEU B O 1
#

Nearest PDB structures (foldseek):
  1q7s-assembly3_B  TM=9.704E-01  e=1.829E-13  Homo sapiens
  1q7s-assembly3_A  TM=9.508E-01  e=1.302E-13  Homo sapiens
  2d3k-assembly1_B  TM=9.650E-01  e=7.721E-12  Pyrococcus horikoshii OT3
  2zv3-assembly3_F  TM=9.457E-01  e=3.953E-11  Methanocaldococcus jannaschii DSM 2661
  2zv3-assembly5_I-2  TM=9.354E-01  e=7.807E-11  Methanocaldococcus jannaschii DSM 2661

pLDDT: mean 94.13, std 10.13, range [52.62, 98.88]

Sequence (224 aa):
MVLVVRTDLNMSTGKIAAQCSHATLACYKTLLSSNPAFLRQWENSGQIKIALKCFSEEELLTLQAQAQSLNLCARSIQDAGRTQVAAGSRTVLGIAGPAKLVNKITGTLRLLMVLVVRTDLNMSTGKIAAQCSHATLACYKTLLSSNPAFLRQWENSGQIKIALKCFSEEELLTLQAQAQSLNLCARSIQDAGRTQVAAGSRTVLGIAGPAKLVNKITGTLRLL

Organism: Lentinula edodes (NCBI:txid5353)

Secondary structure (DSSP, 8-state):
-EEEEESTT---HHHHHHHHHHHHHHHHHHHHHH-HHHHHHHHHTT---EEEEE--HHHHHHHHHHHHHTT-EEEEEE--SSSSSPTT-EEEEEEES-HHHHHHHHTTSPB-/-EEEEESTT---HHHHHHHHHHHHHHHHHHHHHH-HHHHHHHHHTT---EEEEES-HHHHHHHHHHHHHTT-EEEEEE--SSSSSPTT-EEEEEEES-HHHHHHHHTTSPB-

Radius of gyration: 16.55 Å; Cα contacts (8 Å, |Δi|>4): 430; chains: 2; bounding box: 34×45×38 Å